Protein AF-A0A2D6XDD4-F1 (afdb_monomer)

Secondary structure (DSSP, 8-state):
-PPPPPPPPPP---PPPPSSSHHHHHHHTT-S-B-TTSPBPPEEEEESS--SB-----TTSTTSSS--EES-HHHIIIIISSTTSHHHHHHHHTTS--S-PPPEEEEEEE--SSEEEE-TT-SS---EE-TTTHHHHHHHHHHHHHTTSTTTHHHHHHHHHHHHHHHHTS-EEHHHHHHHHT-TTT----BTTBS--HHHHHHHHHHHTT--EEEEEHHHHHSTT--GGG-TT-PPTT--TT-EEEEESSGGGEEETT--S---TT--BSS--S-S-----------------------

Foldseek 3Di:
DDDDPDPPDPPDPQDFDDCPDPLNCVLLPQALCADPVRHFQKWKAKDLDDDQFDAFDALVDLQGTFDKTKSDPLLCVQAPQDCPHPVNVVCVVVVVDDDDRHMDIFIKTFRFNFAAELEPVCPSHWAWQDPVPNLVLLLVLLVVLLVQWPPQVQLNVVLNVVSVVVVVVNIDTLNNSLCVLLPPPRGWTDHPNDIDSSSNSSNSSCVSSVGFWYKHLCCVDANQCHARSRDHPRHGPRSDGPMIMITGHDLLRIATSSADESSDSVDSGNRYDDDDDDDDPPPDPDDDDDDDDDDDDDD

pLDDT: mean 79.46, std 21.17, range [27.98, 98.69]

Mean predicted aligned error: 11.15 Å

Radius of gyration: 24.9 Å; Cα contacts (8 Å, |Δi|>4): 513; chains: 1; bounding box: 73×60×77 Å

Sequence (299 aa):
APEAPVAAKPPVAAVEAATDTPEFKAWFGGSKVVDADGKPLVVYHATSRDFDAFKPGSPDGGFGSSMYFSNSTDDINLNYANIEGPDIAARMAHGEVVGDPQFSVMPVYIKMENPVYLDPSGKTGRTVFNETGSVVQLLEAIDDVAVDFYKSSASVRKLKDFVRESLEHGELDAMGFYAEAKRPGRYYFNIGGKDRRNAEFIRRVFEKMGFDGIIADAYHFFGPSRGIGGTPGAAMKGVTPGTYHYIPFEPNQIKSKFNRGTWDPTDPRIMYGIGGAAALPTAGALMADDDDDLLKSSM

Solvent-accessible surface area (backbone atoms only — not comparable to full-atom values): 17045 Å² total; per-residue (Å²): 130,86,80,79,80,78,77,76,77,76,80,81,75,83,66,69,43,74,72,86,41,71,44,40,45,66,48,42,58,72,34,67,47,41,45,97,88,68,46,84,32,67,32,36,35,49,39,70,69,92,74,61,50,68,66,64,49,58,53,82,35,90,67,10,55,30,41,74,28,27,66,36,67,51,28,35,47,48,28,56,49,27,76,89,5,70,58,40,43,51,35,39,75,70,64,79,48,82,83,87,75,68,55,45,79,45,53,22,39,53,42,28,66,42,55,40,27,42,34,99,82,42,83,93,36,74,34,73,40,44,89,92,48,52,40,56,46,50,54,49,21,48,54,64,53,41,73,71,23,58,85,17,66,68,30,50,52,59,48,52,50,48,60,52,57,38,48,83,74,53,80,40,33,49,45,59,53,49,55,56,55,62,36,84,90,73,48,53,31,23,51,94,88,42,78,64,31,36,34,30,51,52,38,47,28,44,47,65,62,67,32,44,26,38,39,30,37,36,27,72,51,26,8,90,90,28,13,62,96,72,38,88,87,49,40,47,54,64,41,40,91,90,28,36,34,44,32,44,66,53,40,37,33,38,34,35,43,58,31,79,41,55,47,33,68,86,34,36,36,26,48,40,32,86,90,77,92,77,79,74,84,70,84,74,86,70,78,88,80,85,87,84,90,88,87,82,87,80,137

Structure (mmCIF, N/CA/C/O backbone):
data_AF-A0A2D6XDD4-F1
#
_entry.id   AF-A0A2D6XDD4-F1
#
loop_
_atom_site.group_PDB
_atom_site.id
_atom_site.type_symbol
_atom_site.label_atom_id
_atom_site.label_alt_id
_atom_site.label_comp_id
_atom_site.label_asym_id
_atom_site.label_entity_id
_atom_site.label_seq_id
_atom_site.pdbx_PDB_ins_code
_atom_site.Cartn_x
_atom_site.Cartn_y
_atom_site.Cartn_z
_atom_site.occupancy
_atom_site.B_iso_or_equiv
_atom_site.auth_seq_id
_atom_site.auth_comp_id
_atom_site.auth_asym_id
_atom_site.auth_atom_id
_atom_site.pdbx_PDB_model_num
ATOM 1 N N . ALA A 1 1 ? 35.990 -7.143 -50.690 1.00 40.25 1 ALA A N 1
ATOM 2 C CA . ALA A 1 1 ? 34.589 -6.765 -50.405 1.00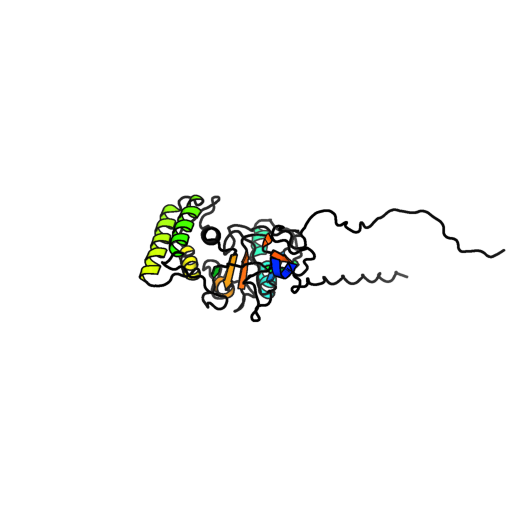 40.25 1 ALA A CA 1
ATOM 3 C C . ALA A 1 1 ? 34.448 -6.614 -48.896 1.00 40.25 1 ALA A C 1
ATOM 5 O O . ALA A 1 1 ? 35.171 -7.328 -48.210 1.00 40.25 1 ALA A O 1
ATOM 6 N N . PRO A 1 2 ? 33.609 -5.705 -48.373 1.00 35.75 2 PRO A N 1
ATOM 7 C CA . PRO A 1 2 ? 33.284 -5.714 -46.950 1.00 35.75 2 PRO A CA 1
ATOM 8 C C . PRO A 1 2 ? 32.487 -6.984 -46.627 1.00 35.75 2 PRO A C 1
ATOM 10 O O . PRO A 1 2 ? 31.646 -7.404 -47.425 1.00 35.75 2 PRO A O 1
ATOM 13 N N . GLU A 1 3 ? 32.779 -7.606 -45.489 1.00 36.75 3 GLU A N 1
ATOM 14 C CA . GLU A 1 3 ? 32.048 -8.782 -45.020 1.00 36.75 3 GLU A CA 1
ATOM 15 C C . GLU A 1 3 ? 30.605 -8.408 -44.659 1.00 36.75 3 GLU A C 1
ATOM 17 O O . GLU A 1 3 ? 30.329 -7.304 -44.180 1.00 36.75 3 GLU A O 1
ATOM 22 N N . ALA A 1 4 ? 29.668 -9.325 -44.908 1.00 38.56 4 ALA A N 1
ATOM 23 C CA . ALA A 1 4 ? 28.285 -9.138 -44.492 1.00 38.56 4 ALA A CA 1
ATOM 24 C C . ALA A 1 4 ? 28.205 -9.128 -42.952 1.00 38.56 4 ALA A C 1
ATOM 26 O O . ALA A 1 4 ? 28.891 -9.928 -42.311 1.00 38.56 4 ALA A O 1
ATOM 27 N N . PRO A 1 5 ? 27.371 -8.268 -42.339 1.00 39.38 5 PRO A N 1
ATOM 28 C CA . PRO A 1 5 ? 27.238 -8.241 -40.890 1.00 39.38 5 PRO A CA 1
ATOM 29 C C . PRO A 1 5 ? 26.725 -9.595 -40.393 1.00 39.38 5 PRO A C 1
ATOM 31 O O . PRO A 1 5 ? 25.685 -10.079 -40.845 1.00 39.38 5 PRO A O 1
ATOM 34 N N . VAL A 1 6 ? 27.455 -10.192 -39.447 1.00 42.12 6 VAL A N 1
ATOM 35 C CA . VAL A 1 6 ? 27.033 -11.412 -38.752 1.00 42.12 6 VAL A CA 1
ATOM 36 C C . VAL A 1 6 ? 25.658 -11.156 -38.143 1.00 42.12 6 VAL A C 1
ATOM 38 O O . VAL A 1 6 ? 25.498 -10.257 -37.316 1.00 42.12 6 VAL A O 1
ATOM 41 N N . ALA A 1 7 ? 24.658 -11.927 -38.575 1.00 41.31 7 ALA A N 1
ATOM 42 C CA . ALA A 1 7 ? 23.295 -11.771 -38.096 1.00 41.31 7 ALA A CA 1
ATOM 43 C C . ALA A 1 7 ? 23.263 -11.952 -36.573 1.00 41.31 7 ALA A C 1
ATOM 45 O O . ALA A 1 7 ? 23.614 -13.017 -36.058 1.00 41.31 7 ALA A O 1
ATOM 46 N N . ALA A 1 8 ? 22.846 -10.907 -35.854 1.00 39.69 8 ALA A N 1
ATOM 47 C CA . ALA A 1 8 ? 22.684 -10.975 -34.413 1.00 39.69 8 ALA A CA 1
ATOM 48 C C . ALA A 1 8 ? 21.703 -12.105 -34.074 1.00 39.69 8 ALA A C 1
ATOM 50 O O . ALA A 1 8 ? 20.560 -12.116 -34.537 1.00 39.69 8 ALA A O 1
ATOM 51 N N . LYS A 1 9 ? 22.167 -13.070 -33.273 1.00 34.22 9 LYS A N 1
ATOM 52 C CA . LYS A 1 9 ? 21.335 -14.158 -32.756 1.00 34.22 9 LYS A CA 1
ATOM 53 C C . LYS A 1 9 ? 20.129 -13.525 -32.043 1.00 34.22 9 LYS A C 1
ATOM 55 O O . LYS A 1 9 ? 20.357 -12.681 -31.174 1.00 34.22 9 LYS A O 1
ATOM 60 N N . PRO A 1 10 ? 18.876 -13.869 -32.399 1.00 36.09 10 PRO A N 1
ATOM 61 C CA . PRO A 1 10 ? 17.714 -13.223 -31.803 1.00 36.09 10 PRO A CA 1
ATOM 62 C C . PRO A 1 10 ? 17.727 -13.425 -30.281 1.00 36.09 10 PRO A C 1
ATOM 64 O O . PRO A 1 10 ? 18.133 -14.502 -29.822 1.00 36.09 10 PRO A O 1
ATOM 67 N N . PRO A 1 11 ? 17.310 -12.419 -29.489 1.00 43.16 11 PRO A N 1
ATOM 68 C CA . PRO A 1 11 ? 17.271 -12.551 -28.041 1.00 43.16 11 PRO A CA 1
ATOM 69 C C . PRO A 1 11 ? 16.356 -13.719 -27.671 1.00 43.16 11 PRO A C 1
ATOM 71 O O . PRO A 1 11 ? 15.227 -13.820 -28.155 1.00 43.16 11 PRO A O 1
ATOM 74 N N . VAL A 1 12 ? 16.853 -14.618 -26.820 1.00 44.25 12 VAL A N 1
ATOM 75 C CA . VAL A 1 12 ? 16.049 -15.726 -26.298 1.00 44.25 12 VAL A CA 1
ATOM 76 C C . VAL A 1 12 ? 14.925 -15.114 -25.469 1.00 44.25 12 VAL A C 1
ATOM 78 O O . VAL A 1 12 ? 15.189 -14.522 -24.424 1.00 44.25 12 VAL A O 1
ATOM 81 N N . ALA A 1 13 ? 13.686 -15.234 -25.948 1.00 51.28 13 ALA A N 1
ATOM 82 C CA . ALA A 1 13 ? 12.522 -14.712 -25.246 1.00 51.28 13 ALA A CA 1
ATOM 83 C C . ALA A 1 13 ? 12.474 -15.273 -23.815 1.00 51.28 13 ALA A C 1
ATOM 85 O O . ALA A 1 13 ? 12.626 -16.481 -23.601 1.00 51.28 13 ALA A O 1
ATOM 86 N N . ALA A 1 14 ? 12.286 -14.393 -22.831 1.00 59.94 14 ALA A N 1
ATOM 87 C CA . ALA A 1 14 ? 12.181 -14.800 -21.439 1.00 59.94 14 ALA A CA 1
ATOM 88 C C . ALA A 1 14 ? 10.899 -15.623 -21.249 1.00 59.94 14 ALA A C 1
ATOM 90 O O . ALA A 1 14 ? 9.793 -15.097 -21.332 1.00 59.94 14 ALA A O 1
ATOM 91 N N . VAL A 1 15 ? 11.059 -16.930 -21.025 1.00 71.06 15 VAL A N 1
ATOM 92 C CA . VAL A 1 15 ? 9.943 -17.839 -20.737 1.00 71.06 15 VAL A CA 1
ATOM 93 C C . VAL A 1 15 ? 9.284 -17.417 -19.425 1.00 71.06 15 VAL A C 1
ATOM 95 O O . VAL A 1 15 ? 9.965 -17.312 -18.402 1.00 71.06 15 VAL A O 1
ATOM 98 N N . GLU A 1 16 ? 7.977 -17.162 -19.476 1.00 80.94 16 GLU A N 1
ATOM 99 C CA . GLU A 1 16 ? 7.162 -16.835 -18.305 1.00 80.94 16 GLU A CA 1
ATOM 100 C C . GLU A 1 16 ? 7.064 -18.035 -17.362 1.00 80.94 16 GLU A C 1
ATOM 102 O O . GLU A 1 16 ? 7.030 -19.190 -17.793 1.00 80.94 16 GLU A O 1
ATOM 107 N N . ALA A 1 17 ? 7.029 -17.764 -16.063 1.00 81.25 17 ALA A N 1
ATOM 108 C CA . ALA A 1 17 ? 6.937 -18.794 -15.052 1.00 81.25 17 ALA A CA 1
ATOM 109 C C . ALA A 1 17 ? 5.506 -19.346 -14.964 1.00 81.25 17 ALA A C 1
ATOM 111 O O . ALA A 1 17 ? 4.529 -18.596 -14.984 1.00 81.25 17 ALA A O 1
ATOM 112 N N . ALA A 1 18 ? 5.387 -20.668 -14.847 1.00 80.88 18 ALA A N 1
ATOM 113 C CA . ALA A 1 18 ? 4.101 -21.335 -14.702 1.00 80.88 18 ALA A CA 1
ATOM 114 C C . ALA A 1 18 ? 3.477 -21.016 -13.330 1.00 80.88 18 ALA A C 1
ATOM 116 O O . ALA A 1 18 ? 4.112 -21.199 -12.292 1.00 80.88 18 ALA A O 1
ATOM 117 N N . THR A 1 19 ? 2.229 -20.541 -13.322 1.00 89.25 19 THR A N 1
ATOM 118 C CA . THR A 1 19 ? 1.481 -20.177 -12.102 1.00 89.25 19 THR A CA 1
ATOM 119 C C . THR A 1 19 ? 0.557 -21.291 -11.602 1.00 89.25 19 THR A C 1
ATOM 121 O O . THR A 1 19 ? -0.105 -21.160 -10.572 1.00 89.25 19 THR A O 1
ATOM 124 N N . ASP A 1 20 ? 0.498 -22.417 -12.309 1.00 88.62 20 ASP A N 1
ATOM 125 C CA . ASP A 1 20 ? -0.288 -23.589 -11.940 1.00 88.62 20 ASP A CA 1
ATOM 126 C C . ASP A 1 20 ? 0.512 -24.641 -11.149 1.00 88.62 20 ASP A C 1
ATOM 128 O O . ASP A 1 20 ? -0.075 -25.635 -10.707 1.00 88.62 20 ASP A O 1
ATOM 132 N N . THR A 1 21 ? 1.806 -24.419 -10.895 1.00 91.31 21 THR A N 1
ATOM 133 C CA . THR A 1 21 ? 2.642 -25.358 -10.130 1.00 91.31 21 THR A CA 1
ATOM 134 C C . THR A 1 21 ? 2.300 -25.364 -8.629 1.00 91.31 21 THR A C 1
ATOM 136 O O . THR A 1 21 ? 1.765 -24.377 -8.105 1.00 91.31 21 THR A O 1
ATOM 139 N N . PRO A 1 22 ? 2.592 -26.460 -7.900 1.00 92.38 22 PRO A N 1
ATOM 140 C CA . PRO A 1 22 ? 2.408 -26.520 -6.449 1.00 92.38 22 PRO A CA 1
ATOM 141 C C . PRO A 1 22 ? 3.193 -25.442 -5.692 1.00 92.38 22 PRO A C 1
ATOM 143 O O . PRO A 1 22 ? 2.678 -24.881 -4.728 1.00 92.38 22 PRO A O 1
ATOM 146 N N . GLU A 1 23 ? 4.408 -25.125 -6.140 1.00 92.94 23 GLU A N 1
ATOM 147 C CA . GLU A 1 23 ? 5.314 -24.160 -5.507 1.00 92.94 23 GLU A CA 1
ATOM 148 C C . GLU A 1 23 ? 4.766 -22.737 -5.631 1.00 92.94 23 GLU A C 1
ATOM 150 O O . GLU A 1 23 ? 4.664 -22.030 -4.628 1.00 92.94 23 GLU A O 1
ATOM 155 N N . PHE A 1 24 ? 4.329 -22.340 -6.836 1.00 94.38 24 PHE A N 1
ATOM 156 C CA . PHE A 1 24 ? 3.684 -21.043 -7.032 1.00 94.38 24 PHE A CA 1
ATOM 157 C C . PHE A 1 24 ? 2.428 -20.922 -6.167 1.00 94.38 24 PHE A C 1
ATOM 159 O O . PHE A 1 24 ? 2.248 -19.922 -5.477 1.00 94.38 24 PHE A O 1
ATOM 166 N N . LYS A 1 25 ? 1.567 -21.948 -6.166 1.00 94.69 25 LYS A N 1
ATOM 167 C CA . LYS A 1 25 ? 0.321 -21.955 -5.383 1.00 94.69 25 LYS A CA 1
ATOM 168 C C . LYS A 1 25 ? 0.579 -21.876 -3.877 1.00 94.69 25 LYS A C 1
ATOM 170 O O . LYS A 1 25 ? -0.152 -21.172 -3.186 1.00 94.69 25 LYS A O 1
ATOM 175 N N . ALA A 1 26 ? 1.614 -22.549 -3.378 1.00 94.12 26 ALA A N 1
ATOM 176 C CA . ALA A 1 26 ? 2.010 -22.494 -1.972 1.00 94.12 26 ALA A CA 1
ATOM 177 C C . ALA A 1 26 ? 2.569 -21.119 -1.569 1.00 94.12 26 ALA A C 1
ATOM 179 O O . ALA A 1 26 ? 2.282 -20.645 -0.471 1.00 94.12 26 ALA A O 1
ATOM 180 N N . TRP A 1 27 ? 3.336 -20.465 -2.448 1.00 95.81 27 TRP A N 1
ATOM 181 C CA . TRP A 1 27 ? 3.859 -19.119 -2.204 1.00 95.81 27 TRP A CA 1
ATOM 182 C C . TRP A 1 27 ? 2.787 -18.037 -2.333 1.00 95.81 27 TRP A C 1
ATOM 184 O O . TRP A 1 27 ? 2.618 -17.239 -1.418 1.00 95.81 27 TRP A O 1
ATOM 194 N N . PHE A 1 28 ? 2.059 -18.007 -3.451 1.00 96.94 28 PHE A N 1
ATOM 195 C CA . PHE A 1 28 ? 1.056 -16.983 -3.743 1.00 96.94 28 PHE A CA 1
ATOM 196 C C . PHE A 1 28 ? -0.148 -17.084 -2.795 1.00 96.94 28 PHE A C 1
ATOM 198 O O . PHE A 1 28 ? -0.704 -16.061 -2.392 1.00 96.94 28 PHE A O 1
ATOM 205 N N . GLY A 1 29 ? -0.498 -18.306 -2.378 1.00 96.00 29 GLY A N 1
ATOM 206 C CA . GLY A 1 29 ? -1.382 -18.571 -1.247 1.00 96.00 29 GLY A CA 1
ATOM 207 C C . GLY A 1 29 ? -2.739 -17.878 -1.357 1.00 96.00 29 GLY A C 1
ATOM 208 O O . GLY A 1 29 ? -3.422 -17.960 -2.377 1.00 96.00 29 GLY A O 1
ATOM 209 N N . GLY A 1 30 ? -3.133 -17.193 -0.287 1.00 96.81 30 GLY A N 1
ATOM 210 C CA . GLY A 1 30 ? -4.370 -16.423 -0.200 1.00 96.81 30 GLY A CA 1
ATOM 211 C C . GLY A 1 30 ? -4.266 -14.982 -0.707 1.00 96.81 30 GLY A C 1
ATOM 212 O O . GLY A 1 30 ? -5.079 -14.162 -0.268 1.00 96.81 30 GLY A O 1
ATOM 213 N N . SER A 1 31 ? -3.282 -14.639 -1.551 1.00 98.19 31 SER A N 1
ATOM 214 C CA . SER A 1 31 ? -3.023 -13.254 -1.977 1.00 98.19 31 SER A CA 1
ATOM 215 C C . SER A 1 31 ? -4.243 -12.581 -2.617 1.00 98.19 31 SER A C 1
ATOM 217 O O . SER A 1 31 ? -5.027 -13.199 -3.337 1.00 98.19 31 SER A O 1
ATOM 219 N N . LYS A 1 32 ? -4.393 -11.281 -2.354 1.00 98.31 32 LYS A N 1
ATOM 220 C CA . LYS A 1 32 ? -5.444 -10.408 -2.895 1.00 98.31 32 LYS A CA 1
ATOM 221 C C . LYS A 1 32 ? -5.009 -9.646 -4.149 1.00 98.31 32 LYS A C 1
ATOM 223 O O . LYS A 1 32 ? -5.803 -8.893 -4.706 1.00 98.31 32 LYS A O 1
ATOM 228 N N . VAL A 1 33 ? -3.767 -9.824 -4.604 1.00 98.19 33 VAL A N 1
ATOM 229 C CA . VAL A 1 33 ? -3.245 -9.204 -5.836 1.00 98.19 33 VAL A CA 1
ATOM 230 C C . VAL A 1 33 ? -3.661 -10.051 -7.040 1.00 98.19 33 VAL A C 1
ATOM 232 O O . VAL A 1 33 ? -2.853 -10.740 -7.661 1.00 98.19 33 VAL A O 1
ATOM 235 N N . VAL A 1 34 ? -4.963 -10.045 -7.320 1.00 97.00 34 VAL A N 1
ATOM 236 C CA . VAL A 1 34 ? -5.610 -10.859 -8.357 1.00 97.00 34 VAL A CA 1
ATOM 237 C C . VAL A 1 34 ? -6.379 -10.005 -9.364 1.00 97.00 34 VAL A C 1
ATOM 239 O O . VAL A 1 34 ? -6.712 -8.850 -9.093 1.00 97.00 34 VAL A O 1
ATOM 242 N N . ASP A 1 35 ? -6.621 -10.564 -10.548 1.00 93.94 35 ASP A N 1
ATOM 243 C CA . ASP A 1 35 ? -7.489 -9.971 -11.564 1.00 93.94 35 ASP A CA 1
ATOM 244 C C . ASP A 1 35 ? -8.984 -10.204 -11.255 1.00 93.94 35 ASP A C 1
ATOM 246 O O . ASP A 1 35 ? -9.353 -10.780 -10.229 1.00 93.94 35 ASP A O 1
ATOM 250 N N . ALA A 1 36 ? -9.864 -9.748 -12.151 1.00 91.19 36 ALA A N 1
ATOM 251 C CA . ALA A 1 36 ? -11.313 -9.893 -11.994 1.00 91.19 36 ALA A CA 1
ATOM 252 C C . ALA A 1 36 ? -11.812 -11.355 -12.039 1.00 91.19 36 ALA A C 1
ATOM 254 O O . ALA A 1 36 ? -12.908 -11.626 -11.550 1.00 91.19 36 ALA A O 1
ATOM 255 N N . ASP A 1 37 ? -11.019 -12.288 -12.579 1.00 93.25 37 ASP A N 1
ATOM 256 C CA . ASP A 1 37 ? -11.303 -13.729 -12.572 1.00 93.25 37 ASP A CA 1
ATOM 257 C C . ASP A 1 37 ? -10.727 -14.426 -11.319 1.00 93.25 37 ASP A C 1
ATOM 259 O O . ASP A 1 37 ? -10.885 -15.638 -11.154 1.00 93.25 37 ASP A O 1
ATOM 263 N N . GLY A 1 38 ? -10.028 -13.692 -10.444 1.00 93.31 38 GLY A N 1
ATOM 264 C CA . GLY A 1 38 ? -9.323 -14.234 -9.281 1.00 93.31 38 GLY A CA 1
ATOM 265 C C . GLY A 1 38 ? -7.975 -14.890 -9.608 1.00 93.31 38 GLY A C 1
ATOM 266 O O . GLY A 1 38 ? -7.428 -15.604 -8.766 1.00 93.31 38 GLY A O 1
ATOM 267 N N . LYS A 1 39 ? -7.422 -14.680 -10.808 1.00 95.56 39 LYS A N 1
ATOM 268 C CA . LYS A 1 39 ? -6.102 -15.201 -11.204 1.00 95.56 39 LYS A CA 1
ATOM 269 C C . LYS A 1 39 ? -4.990 -14.272 -10.701 1.00 95.56 39 LYS A C 1
ATOM 271 O O . LYS A 1 39 ? -5.237 -13.080 -10.532 1.00 95.56 39 LYS A O 1
ATOM 276 N N . PRO A 1 40 ? -3.752 -14.763 -10.504 1.00 97.31 40 PRO A N 1
ATOM 277 C CA . PRO A 1 40 ? -2.631 -13.926 -10.080 1.00 97.31 40 PRO A CA 1
ATOM 278 C C . PRO A 1 40 ? -2.397 -12.741 -11.024 1.00 97.31 40 PRO A C 1
ATOM 280 O O . PRO A 1 40 ? -2.114 -12.931 -12.210 1.00 97.31 40 PRO A O 1
ATOM 283 N N . LEU A 1 41 ? -2.488 -11.519 -10.496 1.00 97.56 41 LEU A N 1
ATOM 284 C CA . LEU A 1 41 ? -2.291 -10.303 -11.277 1.00 97.56 41 LEU A CA 1
ATOM 285 C C . LEU A 1 41 ? -0.797 -10.015 -11.434 1.00 97.56 41 LEU A C 1
ATOM 287 O O . LEU A 1 41 ? -0.049 -9.971 -10.457 1.00 97.56 41 LEU A O 1
ATOM 291 N N . VAL A 1 42 ? -0.377 -9.775 -12.676 1.00 97.25 42 VAL A N 1
ATOM 292 C CA . VAL A 1 42 ? 0.944 -9.210 -12.964 1.00 97.25 42 VAL A CA 1
ATOM 293 C C . VAL A 1 42 ? 0.884 -7.708 -12.719 1.00 97.25 42 VAL A C 1
ATOM 295 O O . VAL A 1 42 ? 0.042 -7.017 -13.291 1.00 97.25 42 VAL A O 1
ATOM 298 N N . VAL A 1 43 ? 1.803 -7.206 -11.904 1.00 97.69 43 VAL A N 1
ATOM 299 C CA . VAL A 1 43 ? 2.009 -5.772 -11.675 1.00 97.69 43 VAL A CA 1
ATOM 300 C C . VAL A 1 43 ? 3.444 -5.391 -12.026 1.00 97.69 43 VAL A C 1
ATOM 302 O O . VAL A 1 43 ? 4.311 -6.250 -12.198 1.00 97.69 43 VAL A O 1
ATOM 305 N N . TYR A 1 44 ? 3.692 -4.098 -12.187 1.00 95.62 44 TYR A N 1
ATOM 306 C CA . TYR A 1 44 ? 4.872 -3.582 -12.870 1.00 95.62 44 TYR A CA 1
ATOM 307 C C . TYR A 1 44 ? 5.650 -2.593 -12.001 1.00 95.62 44 TYR A C 1
ATOM 309 O O . TYR A 1 44 ? 5.061 -1.801 -11.265 1.00 95.62 44 TYR A O 1
ATOM 317 N N . HIS A 1 45 ? 6.977 -2.614 -12.126 1.00 91.62 45 HIS A N 1
ATOM 318 C CA . HIS A 1 45 ? 7.897 -1.658 -11.504 1.00 91.62 45 HIS A CA 1
ATOM 319 C C . HIS A 1 45 ? 8.966 -1.225 -12.508 1.00 91.62 45 HIS A C 1
ATOM 321 O O . HIS A 1 45 ? 9.555 -2.077 -13.171 1.00 91.62 45 HIS A O 1
ATOM 327 N N . ALA A 1 46 ? 9.250 0.074 -12.613 1.00 84.75 46 ALA A N 1
ATOM 328 C CA . ALA A 1 46 ? 10.376 0.562 -13.408 1.00 84.75 46 ALA A CA 1
ATOM 329 C C . ALA A 1 46 ? 11.657 0.619 -12.573 1.00 84.75 46 ALA A C 1
ATOM 331 O O . ALA A 1 46 ? 11.672 1.180 -11.481 1.00 84.75 46 ALA A O 1
ATOM 332 N N . THR A 1 47 ? 12.752 0.101 -13.122 1.00 79.81 47 THR A N 1
ATOM 333 C CA . THR A 1 47 ? 14.098 0.231 -12.554 1.00 79.81 47 THR A CA 1
ATOM 334 C C . THR A 1 47 ? 15.095 0.660 -13.623 1.00 79.81 47 THR A C 1
ATOM 336 O O . THR A 1 47 ? 14.955 0.302 -14.787 1.00 79.81 47 THR A O 1
ATOM 339 N N . SER A 1 48 ? 16.129 1.396 -13.221 1.00 72.25 48 SER A N 1
ATOM 340 C CA . SER A 1 48 ? 17.321 1.692 -14.030 1.00 72.25 48 SER A CA 1
ATOM 341 C C . SER A 1 48 ? 18.579 1.004 -13.478 1.00 72.25 48 SER A C 1
ATOM 343 O O . SER A 1 48 ? 19.694 1.499 -13.648 1.00 72.25 48 SER A O 1
ATOM 345 N N . ARG A 1 49 ? 18.399 -0.051 -12.676 1.00 74.50 49 ARG A N 1
ATOM 346 C CA . ARG A 1 49 ? 19.451 -0.762 -11.939 1.00 74.50 49 ARG A CA 1
ATOM 347 C C . ARG A 1 49 ? 19.210 -2.265 -11.983 1.00 74.50 49 ARG A C 1
ATOM 349 O O . ARG A 1 49 ? 18.076 -2.701 -11.772 1.00 74.50 49 ARG A O 1
ATOM 356 N N . ASP A 1 50 ? 20.292 -3.018 -12.134 1.00 77.25 50 ASP A N 1
ATOM 357 C CA . ASP A 1 50 ? 20.316 -4.460 -11.904 1.00 77.25 50 ASP A CA 1
ATOM 358 C C . ASP A 1 50 ? 20.288 -4.757 -10.397 1.00 77.25 50 ASP A C 1
ATOM 360 O O . ASP A 1 50 ? 21.020 -4.144 -9.613 1.00 77.25 50 ASP A O 1
ATOM 364 N N . PHE A 1 51 ? 19.433 -5.692 -9.980 1.00 85.25 51 PHE A N 1
ATOM 365 C CA . PHE A 1 51 ? 19.363 -6.192 -8.607 1.00 85.25 51 PHE A CA 1
ATOM 366 C C . PHE A 1 51 ? 18.690 -7.568 -8.553 1.00 85.25 51 PHE A C 1
ATOM 368 O O . PHE A 1 51 ? 17.788 -7.859 -9.335 1.00 85.25 51 PHE A O 1
ATOM 375 N N . ASP A 1 52 ? 19.073 -8.387 -7.569 1.00 88.75 52 ASP A N 1
ATOM 376 C CA . ASP A 1 52 ? 18.443 -9.694 -7.336 1.00 88.75 52 ASP A CA 1
ATOM 377 C C . ASP A 1 52 ? 17.220 -9.626 -6.410 1.00 88.75 52 ASP A C 1
ATOM 379 O O . ASP A 1 52 ? 16.361 -10.503 -6.467 1.00 88.75 52 ASP A O 1
ATOM 383 N N . ALA A 1 53 ? 17.146 -8.618 -5.536 1.00 91.44 53 ALA A N 1
ATOM 384 C CA . ALA A 1 53 ? 16.118 -8.473 -4.506 1.00 91.44 53 ALA A CA 1
ATOM 385 C C . ALA A 1 53 ? 15.699 -7.007 -4.328 1.00 91.44 53 ALA A C 1
ATOM 387 O O . ALA A 1 53 ? 16.545 -6.107 -4.322 1.00 91.44 53 ALA A O 1
ATOM 388 N N . PHE A 1 54 ? 14.399 -6.781 -4.135 1.00 93.38 54 PHE A N 1
ATOM 389 C CA . PHE A 1 54 ? 13.861 -5.465 -3.798 1.00 93.38 54 PHE A CA 1
ATOM 390 C C . PHE A 1 54 ? 14.262 -5.020 -2.383 1.00 93.38 54 PHE A C 1
ATOM 392 O O . PHE A 1 54 ? 14.608 -5.833 -1.526 1.00 93.38 54 PHE A O 1
ATOM 399 N N . LYS A 1 55 ? 14.195 -3.709 -2.132 1.00 93.62 55 LYS A N 1
ATOM 400 C CA . LYS A 1 55 ? 14.386 -3.091 -0.811 1.00 93.62 55 LYS A CA 1
ATOM 401 C C . LYS A 1 55 ? 13.418 -1.910 -0.660 1.00 93.62 55 LYS A C 1
ATOM 403 O O . LYS A 1 55 ? 13.163 -1.250 -1.672 1.00 93.62 55 LYS A O 1
ATOM 408 N N . PRO A 1 56 ? 12.923 -1.605 0.554 1.00 93.25 56 PRO A N 1
ATOM 409 C CA . PRO A 1 56 ? 12.111 -0.416 0.791 1.00 93.25 56 PRO A CA 1
ATOM 410 C C . PRO A 1 56 ? 12.819 0.866 0.339 1.00 93.25 56 PRO A C 1
ATOM 412 O O . PRO A 1 56 ? 14.020 1.040 0.565 1.00 93.25 56 PRO A O 1
ATOM 415 N N . GLY A 1 57 ? 12.070 1.749 -0.324 1.00 86.81 57 GLY A N 1
ATOM 416 C CA . GLY A 1 57 ? 12.545 3.055 -0.774 1.00 86.81 57 GLY A CA 1
ATOM 417 C C . GLY A 1 57 ? 12.580 4.105 0.341 1.00 86.81 57 GLY A C 1
ATOM 418 O O . GLY A 1 57 ? 12.591 3.800 1.529 1.00 86.81 57 GLY A O 1
ATOM 419 N N . SER A 1 58 ? 12.580 5.384 -0.039 1.00 85.50 58 SER A N 1
ATOM 420 C CA . SER A 1 58 ? 12.589 6.479 0.939 1.00 85.50 58 SER A CA 1
ATOM 421 C C . SER A 1 58 ? 11.272 6.565 1.739 1.00 85.50 58 SER A C 1
ATOM 423 O O . SER A 1 58 ? 10.196 6.462 1.145 1.00 85.50 58 SER A O 1
ATOM 425 N N . PRO A 1 59 ? 11.304 6.911 3.045 1.00 85.75 59 PRO A N 1
ATOM 426 C CA . PRO A 1 59 ? 10.115 7.315 3.809 1.00 85.75 59 PRO A CA 1
ATOM 427 C C . PRO A 1 59 ? 9.478 8.641 3.330 1.00 85.75 59 PRO A C 1
ATOM 429 O O . PRO A 1 59 ? 8.520 9.122 3.941 1.00 85.75 59 PRO A O 1
ATOM 432 N N . ASP A 1 60 ? 10.016 9.265 2.273 1.00 82.00 60 ASP A N 1
ATOM 433 C CA . ASP A 1 60 ? 9.373 10.337 1.495 1.00 82.00 60 ASP A CA 1
ATOM 434 C C . ASP A 1 60 ? 8.302 9.815 0.507 1.00 82.00 60 ASP A C 1
ATOM 436 O O . ASP A 1 60 ? 7.545 10.618 -0.038 1.00 82.00 60 ASP A O 1
ATOM 440 N N . GLY A 1 61 ? 8.197 8.495 0.292 1.00 84.44 61 GLY A N 1
ATOM 441 C CA . GLY A 1 61 ? 7.206 7.881 -0.598 1.00 84.44 61 GLY A CA 1
ATOM 442 C C . GLY A 1 61 ? 5.748 8.193 -0.225 1.00 84.44 61 GLY A C 1
ATOM 443 O O . GLY A 1 61 ? 5.414 8.426 0.941 1.00 84.44 61 GLY A O 1
ATOM 444 N N . GLY A 1 62 ? 4.852 8.175 -1.221 1.00 86.38 62 GLY A N 1
ATOM 445 C CA . GLY A 1 62 ? 3.447 8.590 -1.073 1.00 86.38 62 GLY A CA 1
ATOM 446 C C . GLY A 1 62 ? 2.689 7.884 0.062 1.00 86.38 62 GLY A C 1
ATOM 447 O O . GLY A 1 62 ? 1.905 8.536 0.767 1.00 86.38 62 GLY A O 1
ATOM 448 N N . PHE A 1 63 ? 3.008 6.604 0.280 1.00 92.81 63 PHE A N 1
ATOM 449 C CA . PHE A 1 63 ? 2.502 5.717 1.333 1.00 92.81 63 PHE A CA 1
ATOM 450 C C . PHE A 1 63 ? 3.622 5.231 2.285 1.00 92.81 63 PHE A C 1
ATOM 452 O O . PHE A 1 63 ? 3.492 4.186 2.910 1.00 92.81 63 PHE A O 1
ATOM 459 N N . GLY A 1 64 ? 4.725 5.984 2.413 1.00 92.31 64 GLY A N 1
ATOM 460 C CA . GLY A 1 64 ? 5.863 5.663 3.286 1.00 92.31 64 GLY A CA 1
ATOM 461 C C . GLY A 1 64 ? 6.983 4.845 2.622 1.00 92.31 64 GLY A C 1
ATOM 462 O O . GLY A 1 64 ? 7.042 4.709 1.399 1.00 92.31 64 GLY A O 1
ATOM 463 N N . SER A 1 65 ? 7.898 4.334 3.446 1.00 93.19 65 SER A N 1
ATOM 464 C CA . SER A 1 65 ? 9.075 3.544 3.061 1.00 93.19 65 SER A CA 1
ATOM 465 C C . SER A 1 65 ? 8.680 2.122 2.660 1.00 93.19 65 SER A C 1
ATOM 467 O O . SER A 1 65 ? 8.433 1.285 3.522 1.00 93.19 65 SER A O 1
ATOM 469 N N . SER A 1 66 ? 8.615 1.839 1.360 1.00 95.12 66 SER A N 1
ATOM 470 C CA . SER A 1 66 ? 8.216 0.532 0.816 1.00 95.12 66 SER A CA 1
ATOM 471 C C . SER A 1 66 ? 8.613 0.420 -0.671 1.00 95.12 66 SER A C 1
ATOM 473 O O . SER A 1 66 ? 9.283 1.310 -1.205 1.00 95.12 66 SER A O 1
ATOM 475 N N . MET A 1 67 ? 8.242 -0.679 -1.325 1.00 95.75 67 MET A N 1
ATOM 476 C CA . MET A 1 67 ? 8.358 -0.935 -2.758 1.00 95.75 67 MET A CA 1
ATOM 477 C C . MET A 1 67 ? 7.027 -0.594 -3.438 1.00 95.75 67 MET A C 1
ATOM 479 O O . MET A 1 67 ? 5.970 -0.911 -2.907 1.00 95.75 67 MET A O 1
ATOM 483 N N . TYR A 1 68 ? 7.064 0.025 -4.618 1.00 94.88 68 TYR A N 1
ATOM 484 C CA . TYR A 1 68 ? 5.865 0.530 -5.296 1.00 94.88 68 TYR A CA 1
ATOM 485 C C . TYR A 1 68 ? 5.682 -0.148 -6.653 1.00 94.88 68 TYR A C 1
ATOM 487 O O . TYR A 1 68 ? 6.612 -0.165 -7.462 1.00 94.88 68 TYR A O 1
ATOM 495 N N . PHE A 1 69 ? 4.484 -0.672 -6.904 1.00 97.25 69 PHE A N 1
ATOM 496 C CA . PHE A 1 69 ? 4.106 -1.341 -8.149 1.00 97.25 69 PHE A CA 1
ATOM 497 C C . PHE A 1 69 ? 2.773 -0.801 -8.663 1.00 97.25 69 PHE A C 1
ATOM 499 O O . PHE A 1 69 ? 1.922 -0.423 -7.862 1.00 97.25 69 PHE A O 1
ATOM 506 N N . SER A 1 70 ? 2.560 -0.815 -9.977 1.00 96.62 70 SER A N 1
ATOM 507 C CA . SER A 1 70 ? 1.293 -0.417 -10.607 1.00 96.62 70 SER A CA 1
ATOM 508 C C . SER A 1 70 ? 0.752 -1.534 -11.497 1.00 96.62 70 SER A C 1
ATOM 510 O O . SER A 1 70 ? 1.528 -2.275 -12.103 1.00 96.62 70 SER A O 1
ATOM 512 N N . ASN A 1 71 ? -0.571 -1.664 -11.607 1.00 96.19 71 ASN A N 1
ATOM 513 C CA . ASN A 1 71 ? -1.199 -2.535 -12.613 1.00 96.19 71 ASN A CA 1
ATOM 514 C C . ASN A 1 71 ? -1.210 -1.916 -14.027 1.00 96.19 71 ASN A C 1
ATOM 516 O O . ASN A 1 71 ? -1.552 -2.609 -14.983 1.00 96.19 71 ASN A O 1
ATOM 520 N N . SER A 1 72 ? -0.845 -0.638 -14.175 1.00 94.75 72 SER A N 1
ATOM 521 C CA . SER A 1 72 ? -0.834 0.071 -15.458 1.00 94.75 72 SER A CA 1
ATOM 522 C C . SER A 1 72 ? 0.588 0.243 -15.988 1.00 94.75 72 SER A C 1
ATOM 524 O O . SER A 1 72 ? 1.422 0.914 -15.377 1.00 94.75 72 SER A O 1
ATOM 526 N N . THR A 1 73 ? 0.863 -0.309 -17.172 1.00 89.06 73 THR A N 1
ATOM 527 C CA . THR A 1 73 ? 2.119 -0.047 -17.888 1.00 89.06 73 THR A CA 1
ATOM 528 C C . THR A 1 73 ? 2.242 1.409 -18.324 1.00 89.06 73 THR A C 1
ATOM 530 O O . THR A 1 73 ? 3.358 1.907 -18.409 1.00 89.06 73 THR A O 1
ATOM 533 N N . ASP A 1 74 ? 1.132 2.111 -18.566 1.00 87.62 74 ASP A N 1
ATOM 534 C CA . ASP A 1 74 ? 1.150 3.515 -18.993 1.00 87.62 74 ASP A CA 1
ATOM 535 C C . ASP A 1 74 ? 1.584 4.439 -17.852 1.00 87.62 74 ASP A C 1
ATOM 537 O O . ASP A 1 74 ? 2.399 5.335 -18.056 1.00 87.62 74 ASP A O 1
ATOM 541 N N . ASP A 1 75 ? 1.102 4.179 -16.635 1.00 87.25 75 ASP A N 1
ATOM 542 C CA . ASP A 1 75 ? 1.550 4.850 -15.411 1.00 87.25 75 ASP A CA 1
ATOM 543 C C . ASP A 1 75 ? 3.051 4.614 -15.161 1.00 87.25 75 ASP A C 1
ATOM 545 O O . ASP A 1 75 ? 3.822 5.565 -14.997 1.00 87.25 75 ASP A O 1
ATOM 549 N N . ILE A 1 76 ? 3.498 3.353 -15.236 1.00 85.25 76 ILE A N 1
ATOM 550 C CA . ILE A 1 76 ? 4.921 3.010 -15.113 1.00 85.25 76 ILE A CA 1
ATOM 551 C C . ILE A 1 76 ? 5.768 3.716 -16.175 1.00 85.25 76 ILE A C 1
ATOM 553 O O . ILE A 1 76 ? 6.755 4.371 -15.832 1.00 85.25 76 ILE A O 1
ATOM 557 N N . ASN A 1 77 ? 5.376 3.635 -17.445 1.00 81.75 77 ASN A N 1
ATOM 558 C CA . ASN A 1 77 ? 6.140 4.205 -18.551 1.00 81.75 77 ASN A CA 1
ATOM 559 C C . ASN A 1 77 ? 6.202 5.735 -18.495 1.00 81.75 77 ASN A C 1
ATOM 561 O O . ASN A 1 77 ? 7.243 6.309 -18.804 1.00 81.75 77 ASN A O 1
ATOM 565 N N . LEU A 1 78 ? 5.121 6.410 -18.095 1.00 80.81 78 LEU A N 1
ATOM 566 C CA . LEU A 1 78 ? 5.044 7.871 -18.143 1.00 80.81 78 LEU A CA 1
ATOM 567 C C . LEU A 1 78 ? 5.607 8.570 -16.898 1.00 80.81 78 LEU A C 1
ATOM 569 O O . LEU A 1 78 ? 6.063 9.708 -17.033 1.00 80.81 78 LEU A O 1
ATOM 573 N N . ASN A 1 79 ? 5.605 7.928 -15.722 1.00 75.19 79 ASN A N 1
ATOM 574 C CA . ASN A 1 79 ? 6.064 8.552 -14.470 1.00 75.19 79 ASN A CA 1
ATOM 575 C C . ASN A 1 79 ? 7.380 7.986 -13.919 1.00 75.19 79 ASN A C 1
ATOM 577 O O . ASN A 1 79 ? 8.099 8.722 -13.240 1.00 75.19 79 ASN A O 1
ATOM 581 N N . TYR A 1 80 ? 7.694 6.713 -14.194 1.00 74.25 80 TYR A N 1
ATOM 582 C CA . TYR A 1 80 ? 8.764 5.976 -13.506 1.00 74.25 80 TYR A CA 1
ATOM 583 C C . TYR A 1 80 ? 9.838 5.391 -14.444 1.00 74.25 80 TYR A C 1
ATOM 585 O O . TYR A 1 80 ? 10.975 5.214 -14.015 1.00 74.25 80 TYR A O 1
ATOM 593 N N . ALA A 1 81 ? 9.515 5.130 -15.717 1.00 66.56 81 ALA A N 1
ATOM 594 C CA . ALA A 1 81 ? 10.464 4.706 -16.759 1.00 66.56 81 ALA A CA 1
ATOM 595 C C . ALA A 1 81 ? 10.799 5.825 -17.771 1.00 66.56 81 ALA A C 1
ATOM 597 O O . ALA A 1 81 ? 11.194 5.548 -18.902 1.00 66.56 81 ALA A O 1
ATOM 598 N N . ASN A 1 82 ? 10.616 7.090 -17.382 1.00 61.12 82 ASN A N 1
ATOM 599 C CA . ASN A 1 82 ? 10.862 8.258 -18.225 1.00 61.12 82 ASN A CA 1
ATOM 600 C C . ASN A 1 82 ? 11.714 9.287 -17.472 1.00 61.12 82 ASN A C 1
ATOM 602 O O . ASN A 1 82 ? 11.409 9.638 -16.333 1.00 61.12 82 ASN A O 1
ATOM 606 N N . ILE A 1 83 ? 12.742 9.812 -18.140 1.00 56.19 83 ILE A N 1
ATOM 607 C CA . ILE A 1 83 ? 13.620 10.878 -17.646 1.00 56.19 83 ILE A CA 1
ATOM 608 C C . ILE A 1 83 ? 12.866 12.189 -17.338 1.00 56.19 83 ILE A C 1
ATOM 610 O O . ILE A 1 83 ? 13.256 12.927 -16.436 1.00 56.19 83 ILE A O 1
ATOM 614 N N . GLU A 1 84 ? 11.742 12.443 -18.020 1.00 58.84 84 GLU A N 1
ATOM 615 C CA . GLU A 1 84 ? 10.820 13.560 -17.746 1.00 58.84 84 GLU A CA 1
ATOM 616 C C . GLU A 1 84 ? 9.768 13.251 -16.658 1.00 58.84 84 GLU A C 1
ATOM 618 O O . GLU A 1 84 ? 8.936 14.104 -16.333 1.00 58.84 84 GLU A O 1
ATOM 623 N N . GLY A 1 85 ? 9.755 12.030 -16.115 1.00 59.66 85 GLY A N 1
ATOM 624 C CA . GLY A 1 85 ? 8.865 11.632 -15.025 1.00 59.66 85 GLY A CA 1
ATOM 625 C C . GLY A 1 85 ? 9.247 12.320 -13.706 1.00 59.66 85 GLY A C 1
ATOM 626 O O . GLY A 1 85 ? 10.433 12.557 -13.461 1.00 59.66 85 GLY A O 1
ATOM 627 N N . PRO A 1 86 ? 8.282 12.641 -12.820 1.00 60.41 86 PRO A N 1
ATOM 628 C CA . PRO A 1 86 ? 8.559 13.410 -11.605 1.00 60.41 86 PRO A CA 1
ATOM 629 C C . PRO A 1 86 ? 9.525 12.706 -10.634 1.00 60.41 86 PRO A C 1
ATOM 631 O O . PRO A 1 86 ? 10.280 13.395 -9.950 1.00 60.41 86 PRO A O 1
ATOM 634 N N . ASP A 1 87 ? 9.552 11.365 -10.596 1.00 62.56 87 ASP A N 1
ATOM 635 C CA . ASP A 1 87 ? 10.512 10.599 -9.779 1.00 62.56 87 ASP A CA 1
ATOM 636 C C . ASP A 1 87 ? 11.950 10.754 -10.295 1.00 62.56 87 ASP A C 1
ATOM 638 O O . ASP A 1 87 ? 12.861 11.111 -9.546 1.00 62.56 87 ASP A O 1
ATOM 642 N N . ILE A 1 88 ? 12.156 10.545 -11.598 1.00 62.91 88 ILE A N 1
ATOM 643 C CA . ILE A 1 88 ? 13.489 10.603 -12.205 1.00 62.91 88 ILE A CA 1
ATOM 644 C C . ILE A 1 88 ? 14.008 12.040 -12.225 1.00 62.91 88 ILE A C 1
ATOM 646 O O . ILE A 1 88 ? 15.170 12.265 -11.890 1.00 62.91 88 ILE A O 1
ATOM 650 N N . ALA A 1 89 ? 13.147 13.021 -12.504 1.00 63.34 89 ALA A N 1
ATOM 651 C CA . ALA A 1 89 ? 13.486 14.435 -12.391 1.00 63.34 89 ALA A CA 1
ATOM 652 C C . ALA A 1 89 ? 13.960 14.801 -10.970 1.00 63.34 89 ALA A C 1
ATOM 654 O O . ALA A 1 89 ? 14.982 15.474 -10.823 1.00 63.34 89 ALA A O 1
ATOM 655 N N . ALA A 1 90 ? 13.282 14.315 -9.922 1.00 63.44 90 ALA A N 1
ATOM 656 C CA . ALA A 1 90 ? 13.707 14.529 -8.537 1.00 63.44 90 ALA A CA 1
ATOM 657 C C . ALA A 1 90 ? 15.048 13.839 -8.225 1.00 63.44 90 ALA A C 1
ATOM 659 O O . ALA A 1 90 ? 15.947 14.455 -7.653 1.00 63.44 90 ALA A O 1
ATOM 660 N N . ARG A 1 91 ? 15.228 12.582 -8.645 1.00 64.12 91 ARG A N 1
ATOM 661 C CA . ARG A 1 91 ? 16.457 11.807 -8.398 1.00 64.12 91 ARG A CA 1
ATOM 662 C C . ARG A 1 91 ? 17.670 12.357 -9.153 1.00 64.12 91 ARG A C 1
ATOM 664 O O . ARG A 1 91 ? 18.759 12.403 -8.587 1.00 64.12 91 ARG A O 1
ATOM 671 N N . MET A 1 92 ? 17.490 12.849 -10.379 1.00 62.97 92 MET A N 1
ATOM 672 C CA . MET A 1 92 ? 18.523 13.593 -11.113 1.00 62.97 92 MET A CA 1
ATOM 673 C C . MET A 1 92 ? 18.839 14.936 -10.446 1.00 62.97 92 MET A C 1
ATOM 675 O O . MET A 1 92 ? 20.011 15.275 -10.301 1.00 62.97 92 MET A O 1
ATOM 679 N N . ALA A 1 93 ? 17.832 15.680 -9.972 1.00 63.56 93 ALA A N 1
ATOM 680 C CA . ALA A 1 93 ? 18.049 16.923 -9.224 1.00 63.56 93 ALA A CA 1
ATOM 681 C C . ALA A 1 93 ? 18.802 16.699 -7.895 1.00 63.56 93 ALA A C 1
ATOM 683 O O . ALA A 1 93 ? 19.516 17.589 -7.433 1.00 63.56 93 ALA A O 1
ATOM 684 N N . HIS A 1 94 ? 18.690 15.506 -7.306 1.00 65.44 94 HIS A N 1
ATOM 685 C CA . HIS A 1 94 ? 19.480 15.063 -6.153 1.00 65.44 94 HIS A CA 1
ATOM 686 C C . HIS A 1 94 ? 20.830 14.409 -6.518 1.00 65.44 94 HIS A C 1
ATOM 688 O O . HIS A 1 94 ? 21.584 14.042 -5.619 1.00 65.44 94 HIS A O 1
ATOM 694 N N . GLY A 1 95 ? 21.169 14.283 -7.806 1.00 58.56 95 GLY A N 1
ATOM 695 C CA . GLY A 1 95 ? 22.419 13.671 -8.276 1.00 58.56 95 GLY A CA 1
ATOM 696 C C . GLY A 1 95 ? 22.491 12.145 -8.119 1.00 58.56 95 GLY A C 1
ATOM 697 O O . GLY A 1 95 ? 23.559 11.563 -8.286 1.00 58.56 95 GLY A O 1
ATOM 698 N N . GLU A 1 96 ? 21.374 11.478 -7.812 1.00 57.09 96 GLU A N 1
ATOM 699 C CA . GLU A 1 96 ? 21.294 10.020 -7.616 1.00 57.09 96 GLU A CA 1
ATOM 700 C C . GLU A 1 96 ? 21.269 9.222 -8.934 1.00 57.09 96 GLU A C 1
ATOM 702 O O . GLU A 1 96 ? 21.362 7.987 -8.932 1.00 57.09 96 GLU A O 1
ATOM 707 N N . VAL A 1 97 ? 21.089 9.929 -10.052 1.00 55.72 97 VAL A N 1
ATOM 708 C CA . VAL A 1 97 ? 21.052 9.426 -11.427 1.00 55.72 97 VAL A CA 1
ATOM 709 C C . VAL A 1 97 ? 21.830 10.409 -12.303 1.00 55.72 97 VAL A C 1
ATOM 711 O O . VAL A 1 97 ? 21.616 11.617 -12.215 1.00 55.72 97 VAL A O 1
ATOM 714 N N . VAL A 1 98 ? 22.740 9.893 -13.133 1.00 52.88 98 VAL A N 1
ATOM 715 C CA . VAL A 1 98 ? 23.615 10.676 -14.022 1.00 52.88 98 VAL A CA 1
ATOM 716 C C . VAL A 1 98 ? 23.597 10.042 -15.413 1.00 52.88 98 VAL A C 1
ATOM 718 O O . VAL A 1 98 ? 23.783 8.833 -15.532 1.00 52.88 98 VAL A O 1
ATOM 721 N N . GLY A 1 99 ? 23.414 10.856 -16.456 1.00 54.72 99 GLY A N 1
ATOM 722 C CA . GLY A 1 99 ? 23.303 10.397 -17.847 1.00 54.72 99 GLY A CA 1
ATOM 723 C C . GLY A 1 99 ? 21.862 10.091 -18.266 1.00 54.72 99 GLY A C 1
ATOM 724 O O . GLY A 1 99 ? 20.923 10.562 -17.631 1.00 54.72 99 GLY A O 1
ATOM 725 N N . ASP A 1 100 ? 21.709 9.318 -19.343 1.00 55.72 100 ASP A N 1
ATOM 726 C CA . ASP A 1 100 ? 20.419 8.819 -19.836 1.00 55.72 100 ASP A CA 1
ATOM 727 C C . ASP A 1 100 ? 20.193 7.381 -19.314 1.00 55.72 100 ASP A C 1
ATOM 729 O O . ASP A 1 100 ? 20.802 6.437 -19.831 1.00 55.72 100 ASP A O 1
ATOM 733 N N . PRO A 1 101 ? 19.432 7.190 -18.219 1.00 60.53 101 PRO A N 1
ATOM 734 C CA . PRO A 1 101 ? 19.209 5.874 -17.629 1.00 60.53 101 PRO A CA 1
ATOM 735 C C . PRO A 1 101 ? 18.360 4.977 -18.540 1.00 60.53 101 PRO A C 1
ATOM 737 O O . PRO A 1 101 ? 17.190 5.252 -18.793 1.00 60.53 101 PRO A O 1
ATOM 740 N N . GLN A 1 102 ? 18.907 3.828 -18.942 1.00 62.56 102 GLN A N 1
ATOM 741 C CA . GLN A 1 102 ? 18.095 2.771 -19.545 1.00 62.56 102 GLN A CA 1
ATOM 742 C C . GLN A 1 102 ? 17.155 2.182 -18.487 1.00 62.56 102 GLN A C 1
ATOM 744 O O . GLN A 1 102 ? 17.606 1.618 -17.487 1.00 62.56 102 GLN A O 1
ATOM 749 N N . PHE A 1 103 ? 15.848 2.312 -18.708 1.00 69.81 103 PHE A N 1
ATOM 750 C CA . PHE A 1 103 ? 14.828 1.746 -17.832 1.00 69.81 103 PHE A CA 1
ATOM 751 C C . PHE A 1 103 ? 14.371 0.369 -18.307 1.00 69.81 103 PHE A C 1
ATOM 753 O O . PHE A 1 103 ? 14.095 0.153 -19.484 1.00 69.81 103 PHE A O 1
ATOM 760 N N . SER A 1 104 ? 14.219 -0.545 -17.354 1.00 75.94 104 SER A N 1
ATOM 761 C CA . SER A 1 104 ? 13.527 -1.818 -17.515 1.00 75.94 104 SER A CA 1
ATOM 762 C C . SER A 1 104 ? 12.222 -1.796 -16.729 1.00 75.94 104 SER A C 1
ATOM 764 O O . SER A 1 104 ? 12.212 -1.479 -15.538 1.00 75.94 104 SER A O 1
ATOM 766 N N . VAL A 1 105 ? 11.123 -2.181 -17.380 1.00 84.50 105 VAL A N 1
ATOM 767 C CA . VAL A 1 105 ? 9.852 -2.461 -16.705 1.00 84.50 105 VAL A CA 1
ATOM 768 C C . VAL A 1 105 ? 9.836 -3.928 -16.299 1.00 84.50 105 VAL A C 1
ATOM 770 O O . VAL A 1 105 ? 9.837 -4.822 -17.142 1.00 84.50 105 VAL A O 1
ATOM 773 N N . MET A 1 106 ? 9.831 -4.175 -14.995 1.00 88.19 106 MET A N 1
ATOM 774 C CA . MET A 1 106 ? 9.851 -5.502 -14.401 1.00 88.19 106 MET A CA 1
ATOM 775 C C . MET A 1 106 ? 8.420 -5.968 -14.087 1.00 88.19 106 MET A C 1
ATOM 777 O O . MET A 1 106 ? 7.790 -5.390 -13.198 1.00 88.19 106 MET A O 1
ATOM 781 N N . PRO A 1 107 ? 7.897 -7.006 -14.769 1.00 93.19 107 PRO A N 1
ATOM 782 C CA . PRO A 1 107 ? 6.657 -7.663 -14.377 1.00 93.19 107 PRO A CA 1
ATOM 783 C C . PRO A 1 107 ? 6.904 -8.600 -13.187 1.00 93.19 107 PRO A C 1
ATOM 785 O O . PRO A 1 107 ? 7.824 -9.429 -13.203 1.00 93.19 107 PRO A O 1
ATOM 788 N N . VAL A 1 108 ? 6.064 -8.496 -12.163 1.00 96.19 108 VAL A N 1
ATOM 789 C CA . VAL A 1 108 ? 6.125 -9.297 -10.934 1.00 96.19 108 VAL A CA 1
ATOM 790 C C . VAL A 1 108 ? 4.740 -9.803 -10.532 1.00 96.19 108 VAL A C 1
ATOM 792 O O . VAL A 1 108 ? 3.719 -9.223 -10.899 1.00 96.19 108 VAL A O 1
ATOM 795 N N . TYR A 1 109 ? 4.724 -10.857 -9.725 1.00 97.81 109 TYR A N 1
ATOM 796 C CA . TYR A 1 109 ? 3.602 -11.212 -8.863 1.00 97.81 109 TYR A CA 1
ATOM 797 C C . TYR A 1 109 ? 3.886 -10.715 -7.441 1.00 97.81 109 TYR A C 1
ATOM 799 O O . TYR A 1 109 ? 5.048 -10.658 -7.024 1.00 97.81 109 TYR A O 1
ATOM 807 N N . ILE A 1 110 ? 2.829 -10.393 -6.688 1.00 98.25 110 ILE A N 1
ATOM 808 C CA . ILE A 1 110 ? 2.931 -9.980 -5.282 1.00 98.25 110 ILE A CA 1
ATOM 809 C C . ILE A 1 110 ? 2.063 -10.876 -4.394 1.00 98.25 110 ILE A C 1
ATOM 811 O O . ILE A 1 110 ? 0.868 -11.055 -4.638 1.00 98.25 110 ILE A O 1
ATOM 815 N N . LYS A 1 111 ? 2.661 -11.401 -3.324 1.00 97.69 111 LYS A N 1
ATOM 816 C CA . LYS A 1 111 ? 1.978 -12.102 -2.239 1.00 97.69 111 LYS A CA 1
ATOM 817 C C . LYS A 1 111 ? 1.559 -11.105 -1.151 1.00 97.69 111 LYS A C 1
ATOM 819 O O . LYS A 1 111 ? 2.373 -10.728 -0.314 1.00 97.69 111 LYS A O 1
ATOM 824 N N . MET A 1 112 ? 0.293 -10.698 -1.151 1.00 97.69 112 MET A N 1
ATOM 825 C CA . MET A 1 112 ? -0.300 -9.812 -0.141 1.00 97.69 112 MET A CA 1
ATOM 826 C C . MET A 1 112 ? -1.624 -10.433 0.316 1.00 97.69 112 MET A C 1
ATOM 828 O O . MET A 1 112 ? -2.633 -10.339 -0.383 1.00 97.69 112 MET A O 1
ATOM 832 N N . GLU A 1 113 ? -1.603 -11.173 1.420 1.00 98.12 113 GLU A N 1
ATOM 833 C CA . GLU A 1 113 ? -2.734 -11.956 1.935 1.00 98.12 113 GLU A CA 1
ATOM 834 C C . GLU A 1 113 ? -3.658 -11.124 2.835 1.00 98.12 113 GLU A C 1
ATOM 836 O O . GLU A 1 113 ? -4.863 -11.398 2.875 1.00 98.12 113 GLU A O 1
ATOM 841 N N . ASN A 1 114 ? -3.119 -10.096 3.502 1.00 97.88 114 ASN A N 1
ATOM 842 C CA . ASN A 1 114 ? -3.835 -9.184 4.397 1.00 97.88 114 ASN A CA 1
ATOM 843 C C . ASN A 1 114 ? -3.522 -7.700 4.076 1.00 97.88 114 ASN A C 1
ATOM 845 O O . ASN A 1 114 ? -2.893 -7.009 4.885 1.00 97.88 114 ASN A O 1
ATOM 849 N N . PRO A 1 115 ? -3.944 -7.189 2.903 1.00 98.50 115 PRO A N 1
ATOM 850 C CA . PRO A 1 115 ? -3.758 -5.790 2.526 1.00 98.50 115 PRO A CA 1
ATOM 851 C C . PRO A 1 115 ? -4.626 -4.823 3.339 1.00 98.50 115 PRO A C 1
ATOM 853 O O . PRO A 1 115 ? -5.775 -5.114 3.683 1.00 98.50 115 PRO A O 1
ATOM 856 N N . VAL A 1 116 ? -4.138 -3.592 3.497 1.00 98.44 116 VAL A N 1
ATOM 857 C CA . VAL A 1 116 ? -5.007 -2.425 3.690 1.00 98.44 116 VAL A CA 1
ATOM 858 C C . VAL A 1 116 ? -5.510 -1.923 2.342 1.00 98.44 116 VAL A C 1
ATOM 860 O O . VAL A 1 116 ? -4.716 -1.613 1.454 1.00 98.44 116 VAL A O 1
ATOM 863 N N . TYR A 1 117 ? -6.823 -1.750 2.213 1.00 98.19 117 TYR A N 1
ATOM 864 C CA . TYR A 1 117 ? -7.439 -1.106 1.056 1.00 98.19 117 TYR A CA 1
ATOM 865 C C . TYR A 1 117 ? -7.598 0.399 1.283 1.00 98.19 117 TYR A C 1
ATOM 867 O O . TYR A 1 117 ? -8.351 0.836 2.156 1.00 98.19 117 TYR A O 1
ATOM 875 N N . LEU A 1 118 ? -6.926 1.192 0.449 1.00 96.62 118 LEU A N 1
ATOM 876 C CA . LEU A 1 118 ? -7.119 2.635 0.305 1.00 96.62 118 LEU A CA 1
ATOM 877 C C . LEU A 1 118 ? -7.842 2.917 -1.023 1.00 96.62 118 LEU A C 1
ATOM 879 O O . LEU A 1 118 ? -7.306 3.549 -1.934 1.00 96.62 118 LEU A O 1
ATOM 883 N N . ASP A 1 119 ? -9.062 2.392 -1.137 1.00 94.38 119 ASP A N 1
ATOM 884 C CA . ASP A 1 119 ? -9.951 2.530 -2.294 1.00 94.38 119 ASP A CA 1
ATOM 885 C C . ASP A 1 119 ? -11.289 3.146 -1.837 1.00 94.38 119 ASP A C 1
ATOM 887 O O . ASP A 1 119 ? -12.131 2.440 -1.278 1.00 94.38 119 ASP A O 1
ATOM 891 N N . PRO A 1 120 ? -11.528 4.451 -2.074 1.00 91.06 120 PRO A N 1
ATOM 892 C CA . PRO A 1 120 ? -12.783 5.111 -1.702 1.00 91.06 120 PRO A CA 1
ATOM 893 C C . PRO A 1 120 ? -14.023 4.578 -2.430 1.00 91.06 120 PRO A C 1
ATOM 895 O O . PRO A 1 120 ? -15.142 4.893 -2.031 1.00 91.06 120 PRO A O 1
ATOM 898 N N . SER A 1 121 ? -13.847 3.824 -3.519 1.00 91.00 121 SER A N 1
ATOM 899 C CA . SER A 1 121 ? -14.942 3.168 -4.238 1.00 91.00 121 SER A CA 1
ATOM 900 C C . SER A 1 121 ? -15.239 1.759 -3.720 1.00 91.00 121 SER A C 1
ATOM 902 O O . SER A 1 121 ? -16.263 1.186 -4.089 1.00 91.00 121 SER A O 1
ATOM 904 N N . GLY A 1 122 ? -14.356 1.196 -2.887 1.00 91.88 122 GLY A N 1
ATOM 905 C CA . GLY A 1 122 ? -14.471 -0.149 -2.324 1.00 91.88 122 GLY A CA 1
ATOM 906 C C . GLY A 1 122 ? -14.369 -1.290 -3.344 1.00 91.88 122 GLY A C 1
ATOM 907 O O . GLY A 1 122 ? -14.628 -2.435 -2.985 1.00 91.88 122 GLY A O 1
ATOM 908 N N . LYS A 1 123 ? -14.015 -1.009 -4.608 1.00 91.12 123 LYS A N 1
ATOM 909 C CA . LYS A 1 123 ? -14.015 -1.995 -5.705 1.00 91.12 123 LYS A CA 1
ATOM 910 C C . LYS A 1 123 ? -13.018 -3.128 -5.494 1.00 91.12 123 LYS A C 1
ATOM 912 O O . LYS A 1 123 ? -13.332 -4.268 -5.816 1.00 91.12 123 LYS A O 1
ATOM 917 N N . THR A 1 124 ? -11.827 -2.815 -4.989 1.00 89.88 124 THR A N 1
ATOM 918 C CA . THR A 1 124 ? -10.799 -3.828 -4.681 1.00 89.88 124 THR A CA 1
ATOM 919 C C . THR A 1 124 ? -10.982 -4.472 -3.307 1.00 89.88 124 THR A C 1
ATOM 921 O O . THR A 1 124 ? -10.434 -5.543 -3.058 1.00 89.88 124 THR A O 1
ATOM 924 N N . GLY A 1 125 ? -11.767 -3.844 -2.432 1.00 93.88 125 GLY A N 1
ATOM 925 C CA . GLY A 1 125 ? -11.969 -4.233 -1.041 1.00 93.88 125 GLY A CA 1
ATOM 926 C C . GLY A 1 125 ? -12.119 -3.008 -0.140 1.00 93.88 125 GLY A C 1
ATOM 927 O O . GLY A 1 125 ? -12.023 -1.865 -0.591 1.00 93.88 125 GLY A O 1
ATOM 928 N N . ARG A 1 126 ? -12.357 -3.243 1.153 1.00 94.44 126 ARG A N 1
ATOM 929 C CA . ARG A 1 126 ? -12.442 -2.196 2.180 1.00 94.44 126 ARG A CA 1
ATOM 930 C C . ARG A 1 126 ? -11.887 -2.725 3.499 1.00 94.44 126 ARG A C 1
ATOM 932 O O . ARG A 1 126 ? -12.244 -3.824 3.914 1.00 94.44 126 ARG A O 1
ATOM 939 N N . THR A 1 127 ? -11.040 -1.942 4.161 1.00 96.00 127 THR A N 1
ATOM 940 C CA . THR A 1 127 ? -10.480 -2.273 5.481 1.00 96.00 127 THR A CA 1
ATOM 941 C C . THR A 1 127 ? -11.188 -1.438 6.539 1.00 96.00 127 THR A C 1
ATOM 943 O O . THR A 1 127 ? -11.044 -0.219 6.547 1.00 96.00 127 THR A O 1
ATOM 946 N N . VAL A 1 128 ? -11.966 -2.086 7.405 1.00 93.69 128 VAL A N 1
ATOM 947 C CA . VAL A 1 128 ? -12.802 -1.449 8.437 1.00 93.69 128 VAL A CA 1
ATOM 948 C C . VAL A 1 128 ? -12.200 -1.661 9.823 1.00 93.69 128 VAL A C 1
ATOM 950 O O . VAL A 1 128 ? -11.741 -2.760 10.135 1.00 93.69 128 VAL A O 1
ATOM 953 N N . PHE A 1 129 ? -12.269 -0.634 10.669 1.00 91.81 129 PHE A N 1
ATOM 954 C CA . PHE A 1 129 ? -11.936 -0.694 12.087 1.00 91.81 129 PHE A CA 1
ATOM 955 C C . PHE A 1 129 ? -13.218 -0.624 12.928 1.00 91.81 129 PHE A C 1
ATOM 957 O O . PHE A 1 129 ? -13.907 0.393 12.977 1.00 91.81 129 PHE A O 1
ATOM 964 N N . ASN A 1 130 ? -13.537 -1.736 13.586 1.00 82.69 130 ASN A N 1
ATOM 965 C CA . ASN A 1 130 ? -14.713 -1.933 14.428 1.00 82.69 130 ASN A CA 1
ATOM 966 C C . ASN A 1 130 ? -14.396 -1.851 15.931 1.00 82.69 130 ASN A C 1
ATOM 968 O O . ASN A 1 130 ? -13.285 -2.144 16.386 1.00 82.69 130 ASN A O 1
ATOM 972 N N . GLU A 1 131 ? -15.417 -1.502 16.714 1.00 75.19 131 GLU A N 1
ATOM 973 C CA . GLU A 1 131 ? -15.345 -1.375 18.177 1.00 75.19 131 GLU A CA 1
ATOM 974 C C . GLU A 1 131 ? -14.977 -2.689 18.887 1.00 75.19 131 GLU A C 1
ATOM 976 O O . GLU A 1 131 ? -14.399 -2.673 19.970 1.00 75.19 131 GLU A O 1
ATOM 981 N N . THR A 1 132 ? -15.287 -3.838 18.278 1.00 66.56 132 THR A N 1
ATOM 982 C CA . THR A 1 132 ? -15.142 -5.169 18.888 1.00 66.56 132 THR A CA 1
ATOM 983 C C . THR A 1 132 ? -13.710 -5.711 18.918 1.00 66.56 132 THR A C 1
ATOM 985 O O . THR A 1 132 ? -13.489 -6.779 19.487 1.00 66.56 132 THR A O 1
ATOM 988 N N . GLY A 1 133 ? -12.726 -4.992 18.365 1.00 74.06 133 GLY A N 1
ATOM 989 C CA . GLY A 1 133 ? -11.310 -5.287 18.615 1.00 74.06 133 GLY A CA 1
ATOM 990 C C . GLY A 1 133 ? -10.315 -4.496 17.768 1.00 74.06 133 GLY A C 1
ATOM 991 O O . GLY A 1 133 ? -9.307 -4.020 18.288 1.00 74.06 133 GLY A O 1
ATOM 992 N N . SER A 1 134 ? -10.601 -4.297 16.481 1.00 86.44 134 SER A N 1
ATOM 993 C CA . SER A 1 134 ? -9.631 -3.689 15.551 1.00 86.44 134 SER A CA 1
ATOM 994 C C . SER A 1 134 ? -9.362 -2.199 15.815 1.00 86.44 134 SER A C 1
ATOM 996 O O . SER A 1 134 ? -8.262 -1.716 15.553 1.00 86.44 134 SER A O 1
ATOM 998 N N . VAL A 1 135 ? -10.306 -1.480 16.432 1.00 91.44 135 VAL A N 1
ATOM 999 C CA . VAL A 1 135 ? -10.082 -0.128 16.984 1.00 91.44 135 VAL A CA 1
ATOM 1000 C C . VAL A 1 135 ? -9.057 -0.120 18.116 1.00 91.44 135 VAL A C 1
ATOM 1002 O O . VAL A 1 135 ? -8.229 0.786 18.178 1.00 91.44 135 VAL A O 1
ATOM 1005 N N . VAL A 1 136 ? -9.105 -1.098 19.025 1.00 91.81 136 VAL A N 1
ATOM 1006 C CA . VAL A 1 136 ? -8.161 -1.167 20.154 1.00 91.81 136 VAL A CA 1
ATOM 1007 C C . VAL A 1 136 ? -6.754 -1.390 19.608 1.00 91.81 136 VAL A C 1
ATOM 1009 O O . VAL A 1 136 ? -5.852 -0.619 19.925 1.00 91.81 136 VAL A O 1
ATOM 1012 N N . GLN A 1 137 ? -6.613 -2.328 18.669 1.00 94.06 137 GLN A N 1
ATOM 1013 C CA . GLN A 1 137 ? -5.367 -2.578 17.939 1.00 94.06 137 GLN A CA 1
ATOM 1014 C C . GLN A 1 137 ? -4.861 -1.334 17.188 1.00 94.06 137 GLN A C 1
ATOM 1016 O O . GLN A 1 137 ? -3.664 -1.061 17.208 1.00 94.06 137 GLN A O 1
ATOM 1021 N N . LEU A 1 138 ? -5.746 -0.541 16.569 1.00 96.69 138 LEU A N 1
ATOM 1022 C CA . LEU A 1 138 ? -5.380 0.730 15.929 1.00 96.69 138 LEU A CA 1
ATOM 1023 C C . LEU A 1 138 ? -4.864 1.757 16.950 1.00 96.69 138 LEU A C 1
ATOM 1025 O O . LEU A 1 138 ? -3.849 2.410 16.713 1.00 96.69 138 LEU A O 1
ATOM 1029 N N . LEU A 1 139 ? -5.545 1.911 18.088 1.00 96.62 139 LEU A N 1
ATOM 1030 C CA . LEU A 1 139 ? -5.162 2.856 19.143 1.00 96.62 139 LEU A CA 1
ATOM 1031 C C . LEU A 1 139 ? -3.840 2.472 19.826 1.00 96.62 139 LEU A C 1
ATOM 1033 O O . LEU A 1 139 ? -3.071 3.371 20.171 1.00 96.62 139 LEU A O 1
ATOM 1037 N N . GLU A 1 140 ? -3.583 1.175 20.002 1.00 96.38 140 GLU A N 1
ATOM 1038 C CA . GLU A 1 140 ? -2.320 0.618 20.506 1.00 96.38 140 GLU A CA 1
ATOM 1039 C C . GLU A 1 140 ? -1.193 0.783 19.478 1.00 96.38 140 GLU A C 1
ATOM 1041 O O . GLU A 1 140 ? -0.134 1.312 19.809 1.00 96.38 140 GLU A O 1
ATOM 1046 N N . ALA A 1 141 ? -1.431 0.440 18.207 1.00 98.19 141 ALA A N 1
ATOM 1047 C CA . ALA A 1 141 ? -0.458 0.630 17.132 1.00 98.19 141 ALA A CA 1
ATOM 1048 C C . ALA A 1 141 ? -0.064 2.106 16.952 1.00 98.19 141 ALA A C 1
ATOM 1050 O O . ALA A 1 141 ? 1.104 2.402 16.706 1.00 98.19 141 ALA A O 1
ATOM 1051 N N . ILE A 1 142 ? -1.008 3.041 17.119 1.00 97.94 142 ILE A N 1
ATOM 1052 C CA . ILE A 1 142 ? -0.736 4.486 17.114 1.00 97.94 142 ILE A CA 1
ATOM 1053 C C . ILE A 1 142 ? 0.212 4.894 18.251 1.00 97.94 142 ILE A C 1
ATOM 1055 O O . ILE A 1 142 ? 1.108 5.700 18.000 1.00 97.94 142 ILE A O 1
ATOM 1059 N N . ASP A 1 143 ? 0.034 4.376 19.471 1.00 97.19 143 ASP A N 1
ATOM 1060 C CA . ASP A 1 143 ? 0.929 4.684 20.598 1.00 97.19 143 ASP A CA 1
ATOM 1061 C C . ASP A 1 143 ? 2.320 4.080 20.381 1.00 97.19 143 ASP A C 1
ATO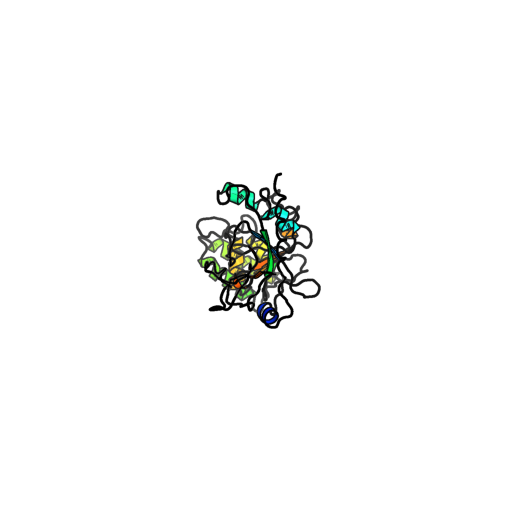M 1063 O O . ASP A 1 143 ? 3.315 4.802 20.460 1.00 97.19 143 ASP A O 1
ATOM 1067 N N . ASP A 1 144 ? 2.381 2.785 20.059 1.00 97.25 144 ASP A N 1
ATOM 1068 C CA . ASP A 1 144 ? 3.626 2.035 19.875 1.00 97.25 144 ASP A CA 1
ATOM 1069 C C . ASP A 1 144 ? 4.495 2.641 18.770 1.00 97.25 144 ASP A C 1
ATOM 1071 O O . ASP A 1 144 ? 5.688 2.875 18.964 1.00 97.25 144 ASP A O 1
ATOM 1075 N N . VAL A 1 145 ? 3.899 2.950 17.614 1.00 97.00 145 VAL A N 1
ATOM 1076 C CA . VAL A 1 145 ? 4.617 3.566 16.491 1.00 97.00 145 VAL A CA 1
ATOM 1077 C C . VAL A 1 145 ? 5.050 4.988 16.831 1.00 97.00 145 VAL A C 1
ATOM 1079 O O . VAL A 1 145 ? 6.122 5.415 16.409 1.00 97.00 145 VAL A O 1
ATOM 1082 N N . ALA A 1 146 ? 4.260 5.744 17.598 1.00 95.62 146 ALA A N 1
ATOM 1083 C CA . ALA A 1 146 ? 4.567 7.140 17.896 1.00 95.62 146 ALA A CA 1
ATOM 1084 C C . ALA A 1 146 ? 5.814 7.353 18.765 1.00 95.62 146 ALA A C 1
ATOM 1086 O O . ALA A 1 146 ? 6.334 8.475 18.768 1.00 95.62 146 ALA A O 1
ATOM 1087 N N . VAL A 1 147 ? 6.302 6.314 19.453 1.00 93.56 147 VAL A N 1
ATOM 1088 C CA . VAL A 1 147 ? 7.560 6.333 20.220 1.00 93.56 147 VAL A CA 1
ATOM 1089 C C . VAL A 1 147 ? 8.755 6.690 19.326 1.00 93.56 147 VAL A C 1
ATOM 1091 O O . VAL A 1 147 ? 9.620 7.460 19.746 1.00 93.56 147 VAL A O 1
ATOM 1094 N N . ASP A 1 148 ? 8.760 6.232 18.070 1.00 92.12 148 ASP A N 1
ATOM 1095 C CA . ASP A 1 148 ? 9.816 6.525 17.088 1.00 92.12 148 ASP A CA 1
ATOM 1096 C C . ASP A 1 148 ? 9.771 7.969 16.543 1.00 92.12 148 ASP A C 1
ATOM 1098 O O . ASP A 1 148 ? 10.708 8.415 15.872 1.00 92.12 148 ASP A O 1
ATOM 1102 N N . PHE A 1 149 ? 8.683 8.714 16.785 1.00 91.69 149 PHE A N 1
ATOM 1103 C CA . PHE A 1 149 ? 8.433 10.011 16.152 1.00 91.69 149 PHE A CA 1
ATOM 1104 C C . PHE A 1 149 ? 8.597 11.178 17.129 1.00 91.69 149 PHE A C 1
ATOM 1106 O O . PHE A 1 149 ? 7.886 11.327 18.125 1.00 91.69 149 PHE A O 1
ATOM 1113 N N . TYR A 1 150 ? 9.508 12.088 16.793 1.00 83.19 150 TYR A N 1
ATOM 1114 C CA . TYR A 1 150 ? 9.875 13.219 17.635 1.00 83.19 150 TYR A CA 1
ATOM 1115 C C . TYR A 1 150 ? 8.715 14.207 17.831 1.00 83.19 150 TYR A C 1
ATOM 1117 O O . TYR A 1 150 ? 8.078 14.640 16.869 1.00 83.19 150 TYR A O 1
ATOM 1125 N N . LYS A 1 151 ? 8.469 14.600 19.093 1.00 81.12 151 LYS A N 1
ATOM 1126 C CA . LYS A 1 151 ? 7.419 15.558 19.515 1.00 81.12 151 LYS A CA 1
ATOM 1127 C C . LYS A 1 151 ? 6.001 15.221 19.004 1.00 81.12 151 LYS A C 1
ATOM 1129 O O . LYS A 1 151 ? 5.146 16.100 18.909 1.00 81.12 151 LYS A O 1
ATOM 1134 N N . SER A 1 152 ? 5.727 13.943 18.748 1.00 85.19 152 SER A N 1
ATOM 1135 C CA . SER A 1 152 ? 4.462 13.446 18.193 1.00 85.19 152 SER A CA 1
ATOM 1136 C C . SER A 1 152 ? 3.255 13.562 19.139 1.00 85.19 152 SER A C 1
ATOM 1138 O O . SER A 1 152 ? 2.123 13.590 18.666 1.00 85.19 152 SER A O 1
ATOM 1140 N N . SER A 1 153 ? 3.454 13.668 20.459 1.00 88.06 153 SER A N 1
ATOM 1141 C CA . SER A 1 153 ? 2.409 13.462 21.484 1.00 88.06 153 SER A CA 1
ATOM 1142 C C . SER A 1 153 ? 1.125 14.295 21.320 1.00 88.06 153 SER A C 1
ATOM 1144 O O . SER A 1 153 ? 0.031 13.804 21.606 1.00 88.06 153 SER A O 1
ATOM 1146 N N . ALA A 1 154 ? 1.220 15.534 20.827 1.00 92.88 154 ALA A N 1
ATOM 1147 C CA . ALA A 1 154 ? 0.048 16.362 20.529 1.00 92.88 154 ALA A CA 1
ATOM 1148 C C . ALA A 1 154 ? -0.702 15.899 19.263 1.00 92.88 154 ALA A C 1
ATOM 1150 O O . ALA A 1 154 ? -1.931 15.963 19.224 1.00 92.88 154 ALA A O 1
ATOM 1151 N N . SER A 1 155 ? 0.022 15.417 18.248 1.00 94.19 155 SER A N 1
ATOM 1152 C CA . SER A 1 155 ? -0.537 14.799 17.037 1.00 94.19 155 SER A CA 1
ATOM 1153 C C . SER A 1 155 ? -1.210 13.467 17.368 1.00 94.19 155 SER A C 1
ATOM 1155 O O . SER A 1 155 ? -2.342 13.243 16.952 1.00 94.19 155 SER A O 1
ATOM 1157 N N . VAL A 1 156 ? -0.545 12.628 18.171 1.00 95.88 156 VAL A N 1
ATOM 1158 C CA . VAL A 1 156 ? -1.049 11.333 18.659 1.00 95.88 156 VAL A CA 1
ATOM 1159 C C . VAL A 1 156 ? -2.375 11.512 19.378 1.00 95.88 156 VAL A C 1
ATOM 1161 O O . VAL A 1 156 ? -3.358 10.889 18.992 1.00 95.88 156 VAL A O 1
ATOM 1164 N N . ARG A 1 157 ? -2.437 12.416 20.368 1.00 96.62 157 ARG A N 1
ATOM 1165 C CA . ARG A 1 157 ? -3.668 12.681 21.126 1.00 96.62 157 ARG A CA 1
ATOM 1166 C C . ARG A 1 157 ? -4.826 13.039 20.191 1.00 96.62 157 ARG A C 1
ATOM 1168 O O . ARG A 1 157 ? -5.793 12.295 20.127 1.00 96.62 157 ARG A O 1
ATOM 1175 N N . LYS A 1 158 ? -4.649 14.069 19.353 1.00 96.75 158 LYS A N 1
ATOM 1176 C CA . LYS A 1 158 ? -5.646 14.502 18.354 1.00 96.75 158 LYS A CA 1
ATOM 1177 C C . LYS A 1 158 ? -6.071 13.407 17.368 1.00 96.75 158 LYS A C 1
ATOM 1179 O O . LYS A 1 158 ? -7.143 13.520 16.780 1.00 96.75 158 LYS A O 1
ATOM 1184 N N . LEU A 1 159 ? -5.208 12.432 17.077 1.00 96.62 159 LEU A N 1
ATOM 1185 C CA . LEU A 1 159 ? -5.511 11.358 16.129 1.00 96.62 159 LEU A CA 1
ATOM 1186 C C . LEU A 1 159 ? -6.312 10.253 16.820 1.00 96.62 159 LEU A C 1
ATOM 1188 O O . LEU A 1 159 ? -7.304 9.791 16.272 1.00 96.62 159 LEU A O 1
ATOM 1192 N N . LYS A 1 160 ? -5.935 9.891 18.049 1.00 96.94 160 LYS A N 1
ATOM 1193 C CA . LYS A 1 160 ? -6.687 8.945 18.884 1.00 96.94 160 LYS A CA 1
ATOM 1194 C C . LYS A 1 160 ? -8.052 9.492 19.289 1.00 96.94 160 LYS A C 1
ATOM 1196 O O . LYS A 1 160 ? -9.001 8.724 19.370 1.00 96.94 160 LYS A O 1
ATOM 1201 N N . ASP A 1 161 ? -8.157 10.796 19.526 1.00 96.50 161 ASP A N 1
ATOM 1202 C CA . ASP A 1 161 ? -9.431 11.458 19.813 1.00 96.50 161 ASP A CA 1
ATOM 1203 C C . ASP A 1 161 ? -10.360 11.358 18.590 1.00 96.50 161 ASP A C 1
ATOM 1205 O O . ASP A 1 161 ? -11.454 10.822 18.718 1.00 96.50 161 ASP A O 1
ATOM 1209 N N . PHE A 1 162 ? -9.869 11.679 17.383 1.00 95.81 162 PHE A N 1
ATOM 1210 C CA . PHE A 1 162 ? -10.602 11.445 16.129 1.00 95.81 162 PHE A C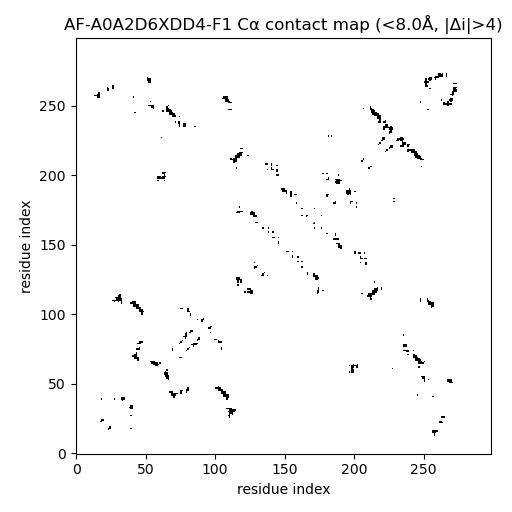A 1
ATOM 1211 C C . PHE A 1 16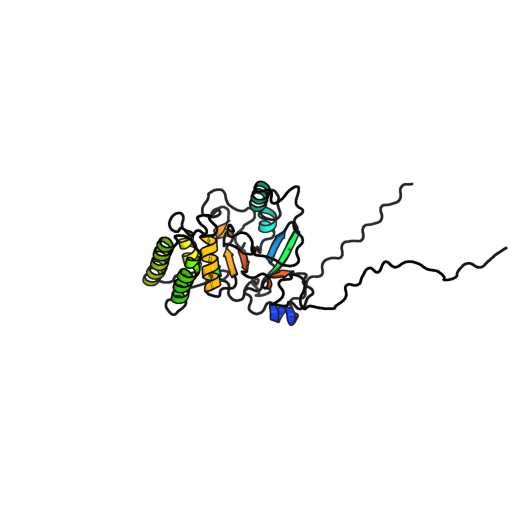2 ? -11.016 9.975 15.923 1.00 95.81 162 PHE A C 1
ATOM 1213 O O . PHE A 1 162 ? -12.137 9.712 15.491 1.00 95.81 162 PHE A O 1
ATOM 1220 N N . VAL A 1 163 ? -10.138 9.006 16.222 1.00 95.25 163 VAL A N 1
ATOM 1221 C CA . VAL A 1 163 ? -10.470 7.573 16.100 1.00 95.25 163 VAL A CA 1
ATOM 1222 C C . VAL A 1 163 ? -11.633 7.195 17.021 1.00 95.25 163 VAL A C 1
ATOM 1224 O O . VAL A 1 163 ? -12.477 6.409 16.610 1.00 95.25 163 VAL A O 1
ATOM 1227 N N . ARG A 1 164 ? -11.722 7.771 18.229 1.00 93.06 164 ARG A N 1
ATOM 1228 C CA . ARG A 1 164 ? -12.852 7.546 19.149 1.00 93.06 164 ARG A CA 1
ATOM 1229 C C . ARG A 1 164 ? -14.125 8.257 18.682 1.00 93.06 164 ARG A C 1
ATOM 1231 O O . ARG A 1 164 ? -15.160 7.612 18.571 1.00 93.06 164 ARG A O 1
ATOM 1238 N N . GLU A 1 165 ? -14.029 9.541 18.336 1.00 92.19 165 GLU A N 1
ATOM 1239 C CA . GLU A 1 165 ? -15.144 10.351 17.806 1.00 92.19 165 GLU A CA 1
ATOM 1240 C C . GLU A 1 165 ? -15.779 9.715 16.554 1.00 92.19 165 GLU A C 1
ATOM 1242 O O . GLU A 1 165 ? -16.992 9.765 16.367 1.00 92.19 165 GLU A O 1
ATOM 1247 N N . SER A 1 166 ? -14.972 9.072 15.702 1.00 89.69 166 SER A N 1
ATOM 1248 C CA . SER A 1 166 ? -15.456 8.403 14.485 1.00 89.69 166 SER A CA 1
ATOM 1249 C C . SER A 1 166 ? -16.398 7.227 14.769 1.00 89.69 166 SER A C 1
ATOM 1251 O O . SER A 1 166 ? -17.229 6.909 13.922 1.00 89.69 166 SER A O 1
ATOM 1253 N N . LEU A 1 167 ? -16.287 6.597 15.942 1.00 80.25 167 LEU A N 1
ATOM 1254 C CA . LEU A 1 167 ? -17.083 5.428 16.338 1.00 80.25 167 LEU A CA 1
ATOM 1255 C C . LEU A 1 167 ? -18.422 5.846 16.948 1.00 80.25 167 LEU A C 1
ATOM 1257 O O . LEU A 1 167 ? -19.462 5.300 16.592 1.00 80.25 167 LEU A O 1
ATOM 1261 N N . GLU A 1 168 ? -18.426 6.925 17.738 1.00 82.31 168 GLU A N 1
ATOM 1262 C CA . GLU A 1 168 ? -19.657 7.580 18.217 1.00 82.31 168 GLU A CA 1
ATOM 1263 C C . GLU A 1 168 ? -20.574 8.042 17.064 1.00 82.31 168 GLU A C 1
ATOM 1265 O O . GLU A 1 168 ? -21.762 8.312 17.260 1.00 82.31 168 GLU A O 1
ATOM 1270 N N . HIS A 1 169 ? -20.027 8.149 15.850 1.00 74.38 169 HIS A N 1
ATOM 1271 C CA . HIS A 1 169 ? -20.728 8.568 14.638 1.00 74.38 169 HIS A CA 1
ATOM 1272 C C . HIS A 1 169 ? -20.827 7.478 13.555 1.00 74.38 169 HIS A C 1
ATOM 1274 O O . HIS A 1 169 ? -21.405 7.742 12.497 1.00 74.38 169 HIS A O 1
ATOM 1280 N N . GLY A 1 170 ? -20.332 6.260 13.807 1.00 77.12 170 GLY A N 1
ATOM 1281 C CA . GLY A 1 170 ? -20.465 5.118 12.902 1.00 77.12 170 GLY A CA 1
ATOM 1282 C C . GLY A 1 170 ? -19.191 4.285 12.749 1.00 77.12 170 GLY A C 1
ATOM 1283 O O . GLY A 1 170 ? -18.650 3.749 13.708 1.00 77.12 170 GLY A O 1
ATOM 1284 N N . GLU A 1 171 ? -18.762 4.097 11.504 1.00 80.88 171 GLU A N 1
ATOM 1285 C CA . GLU A 1 171 ? -17.690 3.176 11.123 1.00 80.88 171 GLU A CA 1
ATOM 1286 C C . GLU A 1 171 ? -16.466 3.953 10.621 1.00 80.88 171 GLU A C 1
ATOM 1288 O O . GLU A 1 171 ? -16.584 4.794 9.727 1.00 80.88 171 GLU A O 1
ATOM 1293 N N . LEU A 1 172 ? -15.279 3.640 11.150 1.00 92.12 172 LEU A N 1
ATOM 1294 C CA . LEU A 1 172 ? -14.011 4.146 10.626 1.00 92.12 172 LEU A CA 1
ATOM 1295 C C . LEU A 1 172 ? -13.385 3.103 9.695 1.00 92.12 172 LEU A C 1
ATOM 1297 O O . LEU A 1 172 ? -13.116 1.980 10.113 1.00 92.12 172 LEU A O 1
ATOM 1301 N N . ASP A 1 173 ? -13.087 3.478 8.453 1.00 94.44 173 ASP A N 1
ATOM 1302 C CA . ASP A 1 173 ? -12.270 2.664 7.552 1.00 94.44 173 ASP A CA 1
ATOM 1303 C C . ASP A 1 173 ? -10.844 3.221 7.399 1.00 94.44 173 ASP A C 1
ATOM 1305 O O . ASP A 1 173 ? -10.524 4.349 7.799 1.00 94.44 173 ASP A O 1
ATOM 1309 N N . ALA A 1 174 ? -9.957 2.409 6.826 1.00 96.62 174 ALA A N 1
ATOM 1310 C CA . ALA A 1 174 ? -8.560 2.771 6.620 1.00 96.62 174 ALA A CA 1
ATOM 1311 C C . ALA A 1 174 ? -8.381 3.975 5.685 1.00 96.62 174 ALA A C 1
ATOM 1313 O O . ALA A 1 174 ? -7.416 4.726 5.842 1.00 96.62 174 ALA A O 1
ATOM 1314 N N . MET A 1 175 ? -9.317 4.201 4.760 1.00 94.69 175 MET A N 1
ATOM 1315 C CA . MET A 1 175 ? -9.305 5.356 3.866 1.00 94.69 175 MET A CA 1
ATOM 1316 C C . MET A 1 175 ? -9.627 6.650 4.628 1.00 94.69 175 MET A C 1
ATOM 1318 O O . MET A 1 175 ? -8.931 7.653 4.452 1.00 94.69 175 MET A O 1
ATOM 1322 N N . GLY A 1 176 ? -10.615 6.625 5.525 1.00 94.44 176 GLY A N 1
ATOM 1323 C CA . GLY A 1 176 ? -10.947 7.715 6.441 1.00 94.44 176 GLY A CA 1
ATOM 1324 C C . GLY A 1 176 ? -9.812 8.017 7.419 1.00 94.44 176 GLY A C 1
ATOM 1325 O O . GLY A 1 176 ? -9.408 9.174 7.553 1.00 94.44 176 GLY A O 1
ATOM 1326 N N . PHE A 1 177 ? -9.221 6.983 8.026 1.00 96.12 177 PHE A N 1
ATOM 1327 C CA . PHE A 1 177 ? -8.041 7.130 8.885 1.00 96.12 177 PHE A CA 1
ATOM 1328 C C . PHE A 1 177 ? -6.848 7.740 8.130 1.00 96.12 177 PHE A C 1
ATOM 1330 O O . PHE A 1 177 ? -6.238 8.698 8.610 1.00 96.12 177 PHE A O 1
ATOM 1337 N N . TYR A 1 178 ? -6.542 7.239 6.928 1.00 95.75 178 TYR A N 1
ATOM 1338 C CA . TYR A 1 178 ? -5.465 7.762 6.085 1.00 95.75 178 TYR A CA 1
ATOM 1339 C C . TYR A 1 178 ? -5.714 9.226 5.695 1.00 95.75 178 TYR A C 1
ATOM 1341 O O . TYR A 1 178 ? -4.821 10.066 5.837 1.00 95.75 178 TYR A O 1
ATOM 1349 N N . ALA A 1 179 ? -6.926 9.556 5.238 1.00 93.06 179 ALA A N 1
ATOM 1350 C CA . ALA A 1 179 ? -7.303 10.913 4.847 1.00 93.06 179 ALA A CA 1
ATOM 1351 C C . ALA A 1 179 ? -7.159 11.909 6.008 1.00 93.06 179 ALA A C 1
ATOM 1353 O O . ALA A 1 179 ? -6.644 13.014 5.809 1.00 93.06 179 ALA A O 1
ATOM 1354 N N . GLU A 1 180 ? -7.552 11.512 7.220 1.00 94.31 180 GLU A N 1
ATOM 1355 C CA . GLU A 1 180 ? -7.418 12.354 8.404 1.00 94.31 180 GLU A CA 1
ATOM 1356 C C . GLU A 1 180 ? -5.955 12.495 8.846 1.00 94.31 180 GLU A C 1
ATOM 1358 O O . GLU A 1 180 ? -5.453 13.611 8.969 1.00 94.31 180 GLU A O 1
ATOM 1363 N N . ALA A 1 181 ? -5.206 11.401 8.992 1.00 93.56 181 ALA A N 1
ATOM 1364 C CA . ALA A 1 181 ? -3.799 11.456 9.400 1.00 93.56 181 ALA A CA 1
ATOM 1365 C C . ALA A 1 181 ? -2.896 12.207 8.388 1.00 93.56 181 ALA A C 1
ATOM 1367 O O . ALA A 1 181 ? -1.861 12.778 8.761 1.00 93.56 181 ALA A O 1
ATOM 1368 N N . LYS A 1 182 ? -3.293 12.283 7.109 1.00 90.25 182 LYS A N 1
ATOM 1369 C CA . LYS A 1 182 ? -2.636 13.090 6.059 1.00 90.25 182 LYS A CA 1
ATOM 1370 C C . LYS A 1 182 ? -3.119 14.546 5.984 1.00 90.25 182 LYS A C 1
ATOM 1372 O O . LYS A 1 182 ? -2.540 15.315 5.212 1.00 90.25 182 LYS A O 1
ATOM 1377 N N . ARG A 1 183 ? -4.138 14.950 6.752 1.00 88.88 183 ARG A N 1
ATOM 1378 C CA . ARG A 1 183 ? -4.796 16.266 6.650 1.00 88.88 183 ARG A CA 1
ATOM 1379 C C . ARG A 1 183 ? -3.790 17.414 6.885 1.00 88.88 183 ARG A C 1
ATOM 1381 O O . ARG A 1 183 ? -3.189 17.488 7.964 1.00 88.88 183 ARG A O 1
ATOM 1388 N N . PRO A 1 184 ? -3.561 18.310 5.897 1.00 84.12 184 PRO A N 1
ATOM 1389 C CA . PRO A 1 184 ? -2.489 19.305 5.964 1.00 84.12 184 PRO A CA 1
ATOM 1390 C C . PRO A 1 184 ? -2.545 20.189 7.215 1.00 84.12 184 PRO A C 1
ATOM 1392 O O . PRO A 1 184 ? -3.583 20.752 7.545 1.00 84.12 184 PRO A O 1
ATOM 1395 N N . GLY A 1 185 ? -1.412 20.315 7.913 1.00 85.38 185 GLY A N 1
ATOM 1396 C CA . GLY A 1 185 ? -1.264 21.178 9.092 1.00 85.38 185 GLY A CA 1
ATOM 1397 C C . GLY A 1 185 ? -1.941 20.689 10.381 1.00 85.38 185 GLY A C 1
ATOM 1398 O O . GLY A 1 185 ? -1.768 21.324 11.418 1.00 85.38 185 GLY A O 1
ATOM 1399 N N . ARG A 1 186 ? -2.686 19.572 10.368 1.00 88.81 186 ARG A N 1
ATOM 1400 C CA . ARG A 1 186 ? -3.351 19.054 11.581 1.00 88.81 186 ARG A CA 1
ATOM 1401 C C . ARG A 1 186 ? -2.446 18.147 12.416 1.00 88.81 186 ARG A C 1
ATOM 1403 O O . ARG A 1 186 ? -2.442 18.261 13.645 1.00 88.81 186 ARG A O 1
ATOM 1410 N N . TYR A 1 187 ? -1.671 17.295 11.743 1.00 90.25 187 TYR A N 1
ATOM 1411 C CA . TYR A 1 187 ? -0.801 16.287 12.350 1.00 90.25 187 TYR A CA 1
ATOM 1412 C C . TYR A 1 187 ? 0.648 16.460 11.904 1.00 90.25 187 TYR A C 1
ATOM 1414 O O . TYR A 1 187 ? 0.931 16.603 10.712 1.00 90.25 187 TYR A O 1
ATOM 1422 N N . TYR A 1 188 ? 1.556 16.395 12.872 1.00 87.12 188 TYR A N 1
ATOM 1423 C CA . TYR A 1 188 ? 2.997 16.482 12.678 1.00 87.12 188 TYR A CA 1
ATOM 1424 C C . TYR A 1 188 ? 3.649 15.238 13.273 1.00 87.12 188 TYR A C 1
ATOM 1426 O O . TYR A 1 188 ? 3.685 15.068 14.494 1.00 87.12 188 TYR A O 1
ATOM 1434 N N . PHE A 1 189 ? 4.154 14.382 12.393 1.00 88.88 189 PHE A N 1
ATOM 1435 C CA . PHE A 1 189 ? 5.017 13.259 12.725 1.00 88.88 189 PHE A CA 1
ATOM 1436 C C . PHE A 1 189 ? 6.386 13.537 12.082 1.00 88.88 189 PHE A C 1
ATOM 1438 O O . PHE A 1 189 ? 6.450 13.849 10.893 1.00 88.88 189 PHE A O 1
ATOM 1445 N N . ASN A 1 190 ? 7.472 13.497 12.856 1.00 85.62 190 ASN A N 1
ATOM 1446 C CA . ASN A 1 190 ? 8.847 13.713 12.383 1.00 85.62 190 ASN A CA 1
ATOM 1447 C C . ASN A 1 190 ? 9.697 12.500 12.776 1.00 85.62 190 ASN A C 1
ATOM 1449 O O . ASN A 1 190 ? 9.664 12.080 13.931 1.00 85.62 190 ASN A O 1
ATOM 1453 N N . ILE A 1 191 ? 10.446 11.953 11.821 1.00 84.69 191 ILE A N 1
ATOM 1454 C CA . ILE A 1 191 ? 11.445 10.906 12.050 1.00 84.69 191 ILE A CA 1
ATOM 1455 C C . ILE A 1 191 ? 12.649 11.165 11.136 1.00 84.69 191 ILE A C 1
ATOM 1457 O O . ILE A 1 191 ? 12.497 11.613 9.995 1.00 84.69 191 ILE A O 1
ATOM 1461 N N . GLY A 1 192 ? 13.860 10.928 11.648 1.00 78.31 192 GLY A N 1
ATOM 1462 C CA . GLY A 1 192 ? 15.105 11.190 10.916 1.00 78.31 192 GLY A CA 1
ATOM 1463 C C . GLY A 1 192 ? 15.383 12.675 10.642 1.00 78.31 192 GLY A C 1
ATOM 1464 O O . GLY A 1 192 ? 16.072 12.997 9.680 1.00 78.31 192 GLY A O 1
ATOM 1465 N N . GLY A 1 193 ? 14.816 13.588 11.439 1.00 71.56 193 GLY A N 1
ATOM 1466 C CA . GLY A 1 193 ? 15.046 15.032 11.316 1.00 71.56 193 GLY A CA 1
ATOM 1467 C C . GLY A 1 193 ? 14.275 15.727 10.188 1.00 71.56 193 GLY A C 1
ATOM 1468 O O . GLY A 1 193 ? 14.395 16.943 10.060 1.00 71.56 193 GLY A O 1
ATOM 1469 N N . LYS A 1 194 ? 13.456 15.008 9.403 1.00 70.31 194 LYS A N 1
ATOM 1470 C CA . LYS A 1 194 ? 12.533 15.610 8.425 1.00 70.31 194 LYS A CA 1
ATOM 1471 C C . LYS A 1 194 ? 11.114 15.709 8.995 1.00 70.31 194 LYS A C 1
ATOM 1473 O O . LYS A 1 194 ? 10.550 14.722 9.470 1.00 70.31 194 LYS A O 1
ATOM 1478 N N . ASP A 1 195 ? 10.518 16.894 8.889 1.00 66.75 195 ASP A N 1
ATOM 1479 C CA . ASP A 1 195 ? 9.123 17.130 9.267 1.00 66.75 195 ASP A CA 1
ATOM 1480 C C . ASP A 1 195 ? 8.122 16.459 8.305 1.00 66.75 195 ASP A C 1
ATOM 1482 O O . ASP A 1 195 ? 8.413 16.224 7.133 1.00 66.75 195 ASP A O 1
ATOM 1486 N N . ARG A 1 196 ? 6.892 16.232 8.794 1.00 70.50 196 ARG A N 1
ATOM 1487 C CA . ARG A 1 196 ? 5.704 15.799 8.017 1.00 70.50 196 ARG A CA 1
ATOM 1488 C C . ARG A 1 196 ? 5.782 14.384 7.417 1.00 70.50 196 ARG A C 1
ATOM 1490 O O . ARG A 1 196 ? 5.173 14.100 6.386 1.00 70.50 196 ARG A O 1
ATOM 1497 N N . ARG A 1 197 ? 6.426 13.457 8.128 1.00 85.25 197 ARG A N 1
ATOM 1498 C CA . ARG A 1 197 ? 6.524 12.006 7.857 1.00 85.25 197 ARG A CA 1
ATOM 1499 C C . ARG A 1 197 ? 5.210 11.226 8.061 1.00 85.25 197 ARG A C 1
ATOM 1501 O O . ARG A 1 197 ? 5.229 10.042 8.381 1.00 85.25 197 ARG A O 1
ATOM 1508 N N . ASN A 1 198 ? 4.053 11.856 7.854 1.00 91.31 198 ASN A N 1
ATOM 1509 C CA . ASN A 1 198 ? 2.745 11.268 8.165 1.00 91.31 198 ASN A CA 1
ATOM 1510 C C . ASN A 1 198 ? 2.453 10.000 7.338 1.00 91.31 198 ASN A C 1
ATOM 1512 O O . ASN A 1 198 ? 1.795 9.100 7.839 1.00 91.31 198 ASN A O 1
ATOM 1516 N N . ALA A 1 199 ? 2.957 9.902 6.099 1.00 92.56 199 ALA A N 1
ATOM 1517 C CA . ALA A 1 199 ? 2.810 8.691 5.281 1.00 92.56 199 ALA A CA 1
ATOM 1518 C C . ALA A 1 199 ? 3.520 7.479 5.911 1.00 92.56 199 ALA A C 1
ATOM 1520 O O . ALA A 1 199 ? 2.919 6.421 6.049 1.00 92.56 199 ALA A O 1
ATOM 1521 N N . GLU A 1 200 ? 4.767 7.668 6.352 1.00 94.94 200 GLU A N 1
ATOM 1522 C CA . GLU A 1 200 ? 5.559 6.638 7.034 1.00 94.94 200 GLU A CA 1
ATOM 1523 C C . GLU A 1 200 ? 4.973 6.274 8.404 1.00 94.94 200 GLU A C 1
ATOM 1525 O O . GLU A 1 200 ? 4.972 5.103 8.770 1.00 94.94 200 GLU A O 1
ATOM 1530 N N . PHE A 1 201 ? 4.420 7.248 9.137 1.00 96.50 201 PHE A N 1
ATOM 1531 C CA . PHE A 1 201 ? 3.684 6.974 10.374 1.00 96.50 201 PHE A CA 1
ATOM 1532 C C . PHE A 1 201 ? 2.486 6.045 10.120 1.00 96.50 201 PHE A C 1
ATOM 1534 O O . PHE A 1 201 ? 2.358 5.017 10.776 1.00 96.50 201 PHE A O 1
ATOM 1541 N N . ILE A 1 202 ? 1.639 6.364 9.133 1.00 97.06 202 ILE A N 1
ATOM 1542 C CA . ILE A 1 202 ? 0.456 5.550 8.807 1.00 97.06 202 ILE A CA 1
ATOM 1543 C C . ILE A 1 202 ? 0.861 4.153 8.315 1.00 97.06 202 ILE A C 1
ATOM 1545 O O . ILE A 1 202 ? 0.269 3.167 8.746 1.00 97.06 202 ILE A O 1
ATOM 1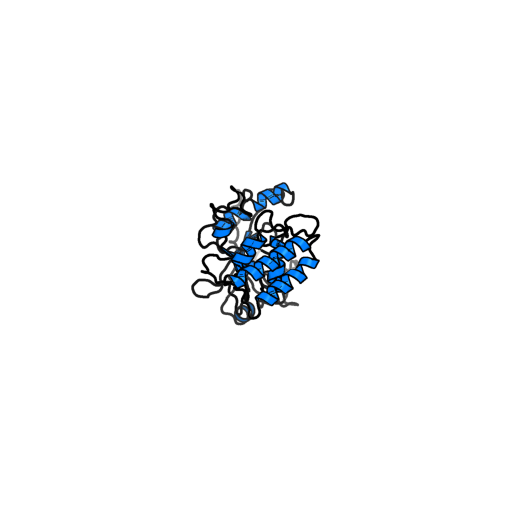549 N N . ARG A 1 203 ? 1.901 4.057 7.473 1.00 97.81 203 ARG A N 1
ATOM 1550 C CA . ARG A 1 203 ? 2.458 2.778 7.004 1.00 97.81 203 ARG A CA 1
ATOM 1551 C C . ARG A 1 203 ? 2.864 1.883 8.176 1.00 97.81 203 ARG A C 1
ATOM 1553 O O . ARG A 1 203 ? 2.409 0.747 8.244 1.00 97.81 203 ARG A O 1
ATOM 1560 N N . ARG A 1 204 ? 3.648 2.416 9.122 1.00 97.88 204 ARG A N 1
ATOM 1561 C CA . ARG A 1 204 ? 4.059 1.696 10.338 1.00 97.88 204 ARG A CA 1
ATOM 1562 C C . ARG A 1 204 ? 2.878 1.301 11.216 1.00 97.88 204 ARG A C 1
ATOM 1564 O O . ARG A 1 204 ? 2.912 0.224 11.791 1.00 97.88 204 ARG A O 1
ATOM 1571 N N . VAL A 1 205 ? 1.840 2.135 11.328 1.00 98.50 205 VAL A N 1
ATOM 1572 C CA . VAL A 1 205 ? 0.618 1.778 12.074 1.00 98.50 205 VAL A CA 1
ATOM 1573 C C . VAL A 1 205 ? -0.073 0.576 11.428 1.00 98.50 205 VAL A C 1
ATOM 1575 O O . VAL A 1 205 ? -0.397 -0.375 12.131 1.00 98.50 205 VAL A O 1
ATOM 15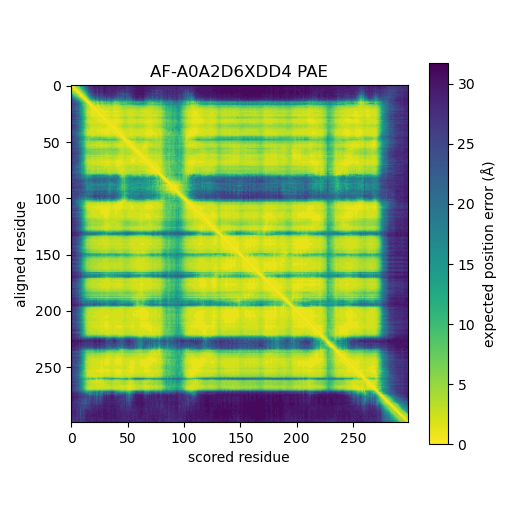78 N N . PHE A 1 206 ? -0.237 0.559 10.104 1.00 98.50 206 PHE A N 1
ATOM 1579 C CA . PHE A 1 206 ? -0.834 -0.583 9.403 1.00 98.50 206 PHE A CA 1
ATOM 1580 C C . PHE A 1 206 ? 0.030 -1.855 9.494 1.00 98.50 206 PHE A C 1
ATOM 1582 O O . PHE A 1 206 ? -0.479 -2.924 9.824 1.00 98.50 206 PHE A O 1
ATOM 1589 N N . GLU A 1 207 ? 1.340 -1.740 9.294 1.00 98.25 207 GLU A N 1
ATOM 1590 C CA . GLU A 1 207 ? 2.315 -2.825 9.493 1.00 98.25 207 GLU A CA 1
ATOM 1591 C C . GLU A 1 207 ? 2.246 -3.395 10.923 1.00 98.25 207 GLU A C 1
ATOM 1593 O O . GLU A 1 207 ? 2.133 -4.603 11.122 1.00 98.25 207 GLU A O 1
ATOM 1598 N N . LYS A 1 208 ? 2.197 -2.521 11.936 1.00 98.19 208 LYS A N 1
ATOM 1599 C CA . LYS A 1 208 ? 2.064 -2.881 13.355 1.00 98.19 208 LYS A CA 1
ATOM 1600 C C . LYS A 1 208 ? 0.732 -3.565 13.688 1.00 98.19 208 LYS A C 1
ATOM 1602 O O . LYS A 1 208 ? 0.697 -4.389 14.598 1.00 98.19 208 LYS A O 1
ATOM 1607 N N . MET A 1 209 ? -0.340 -3.259 12.955 1.00 97.44 209 MET A N 1
ATOM 1608 C CA . MET A 1 209 ? -1.632 -3.955 13.048 1.00 97.44 209 MET A CA 1
ATOM 1609 C C . MET A 1 209 ? -1.638 -5.334 12.358 1.00 97.44 209 MET A C 1
ATOM 1611 O O . MET A 1 209 ? -2.639 -6.042 12.441 1.00 97.44 209 MET A O 1
ATOM 1615 N N . GLY A 1 210 ? -0.547 -5.737 11.697 1.00 97.44 210 GLY A N 1
ATOM 1616 C CA . GLY A 1 210 ? -0.426 -7.034 11.027 1.00 97.44 210 GLY A CA 1
ATOM 1617 C C . GLY A 1 210 ? -0.951 -7.063 9.588 1.00 97.44 210 GLY A C 1
ATOM 1618 O O . GLY A 1 210 ? -1.214 -8.146 9.061 1.00 97.44 210 GLY A O 1
ATOM 1619 N N . PHE A 1 211 ? -1.119 -5.904 8.945 1.00 98.44 211 PHE A N 1
ATOM 1620 C CA . PHE A 1 211 ? -1.318 -5.844 7.496 1.00 98.44 211 PHE A CA 1
ATOM 1621 C C . PHE A 1 211 ? 0.019 -6.035 6.770 1.00 98.44 211 PHE A C 1
ATOM 1623 O O . PHE A 1 211 ? 1.046 -5.541 7.230 1.00 98.44 211 PHE A O 1
ATOM 1630 N N . ASP A 1 212 ? 0.008 -6.730 5.631 1.00 98.44 212 ASP A N 1
ATOM 1631 C CA . ASP A 1 212 ? 1.216 -7.077 4.863 1.00 98.44 212 ASP A CA 1
ATOM 1632 C C . ASP A 1 212 ? 1.443 -6.188 3.625 1.00 98.44 212 ASP A C 1
ATOM 1634 O O . ASP A 1 212 ? 2.387 -6.382 2.858 1.00 98.44 212 ASP A O 1
ATOM 1638 N N . GLY A 1 213 ? 0.609 -5.171 3.432 1.00 98.56 213 GLY A N 1
ATOM 1639 C CA . GLY A 1 213 ? 0.812 -4.154 2.410 1.00 98.56 213 GLY A CA 1
ATOM 1640 C C . GLY A 1 213 ? -0.377 -3.216 2.256 1.00 98.56 213 GLY A C 1
ATOM 1641 O O . GLY A 1 213 ? -1.342 -3.261 3.022 1.00 98.56 213 GLY A O 1
ATOM 1642 N N . ILE A 1 214 ? -0.307 -2.354 1.245 1.00 98.69 214 ILE A N 1
ATOM 1643 C CA . ILE A 1 214 ? -1.383 -1.435 0.861 1.00 98.69 214 ILE A CA 1
ATOM 1644 C C . ILE A 1 214 ? -1.760 -1.677 -0.606 1.00 98.69 214 ILE A C 1
ATOM 1646 O O . ILE A 1 214 ? -0.888 -1.775 -1.470 1.00 98.69 214 ILE A O 1
ATOM 1650 N N . ILE A 1 215 ? -3.063 -1.706 -0.888 1.00 98.50 215 ILE A N 1
ATOM 1651 C CA . ILE A 1 215 ? -3.643 -1.606 -2.233 1.00 98.50 215 ILE A CA 1
ATOM 1652 C C . ILE A 1 215 ? -4.386 -0.269 -2.297 1.00 98.50 215 ILE A C 1
ATOM 1654 O O . ILE A 1 215 ? -5.348 -0.055 -1.559 1.00 98.50 215 ILE A O 1
ATOM 1658 N N . ALA A 1 216 ? -3.925 0.652 -3.142 1.00 97.12 216 ALA A N 1
ATOM 1659 C CA . ALA A 1 216 ? -4.418 2.028 -3.201 1.00 97.12 216 ALA A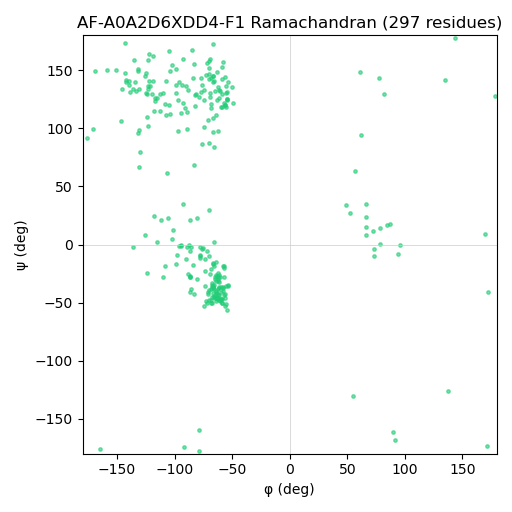 CA 1
ATOM 1660 C C . ALA A 1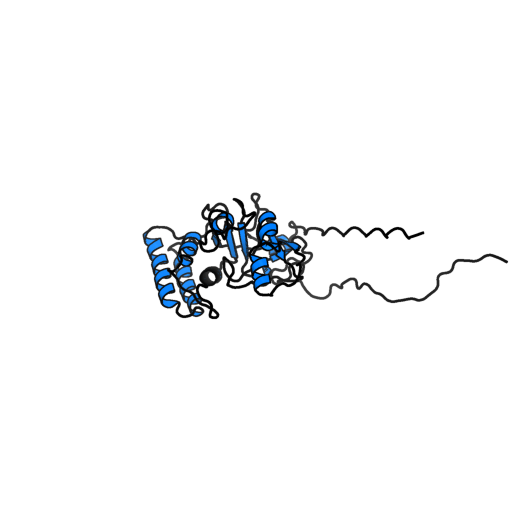 216 ? -4.964 2.386 -4.589 1.00 97.12 216 ALA A C 1
ATOM 1662 O O . ALA A 1 216 ? -4.316 2.102 -5.597 1.00 97.12 216 ALA A O 1
ATOM 1663 N N . ASP A 1 217 ? -6.115 3.064 -4.645 1.00 95.25 217 ASP A N 1
ATOM 1664 C CA . ASP A 1 217 ? -6.640 3.669 -5.879 1.00 95.25 217 ASP A CA 1
ATOM 1665 C C . ASP A 1 217 ? -5.710 4.818 -6.311 1.00 95.25 217 ASP A C 1
ATOM 1667 O O . ASP A 1 217 ? -5.790 5.948 -5.817 1.00 95.25 217 ASP A O 1
ATOM 1671 N N . ALA A 1 218 ? -4.791 4.525 -7.233 1.00 92.56 218 ALA A N 1
ATOM 1672 C CA . ALA A 1 218 ? -3.794 5.484 -7.690 1.00 92.56 218 ALA A CA 1
ATOM 1673 C C . ALA A 1 218 ? -4.454 6.673 -8.402 1.00 92.56 218 ALA A C 1
ATOM 1675 O O . ALA A 1 218 ? -3.978 7.803 -8.286 1.00 92.56 218 ALA A O 1
ATOM 1676 N N . TYR A 1 219 ? -5.587 6.455 -9.076 1.00 91.06 219 TYR A N 1
ATOM 1677 C CA . TYR A 1 219 ? -6.350 7.528 -9.707 1.00 91.06 219 TYR A CA 1
ATOM 1678 C C . TYR A 1 219 ? -6.966 8.482 -8.679 1.00 91.06 219 TYR A C 1
ATOM 1680 O O . TYR A 1 219 ? -6.953 9.698 -8.892 1.00 91.06 219 TYR A O 1
ATOM 1688 N N . HIS A 1 220 ? -7.430 7.978 -7.534 1.00 89.31 220 HIS A N 1
ATOM 1689 C CA . HIS A 1 220 ? -7.878 8.834 -6.436 1.00 89.31 220 HIS A CA 1
ATOM 1690 C C . HIS A 1 220 ? -6.753 9.715 -5.871 1.00 89.31 220 HIS A C 1
ATOM 1692 O O . HIS A 1 220 ? -6.989 10.896 -5.599 1.00 89.31 220 HIS A O 1
ATOM 1698 N N . PHE A 1 221 ? -5.555 9.159 -5.676 1.00 86.88 221 PHE A N 1
ATOM 1699 C CA . PHE A 1 221 ? -4.448 9.854 -5.006 1.00 86.88 221 PHE A CA 1
ATOM 1700 C C . PHE A 1 221 ? -3.575 10.721 -5.918 1.00 86.88 221 PHE A C 1
ATOM 1702 O O . PHE A 1 221 ? -2.969 11.675 -5.423 1.00 86.88 221 PHE A O 1
ATOM 1709 N N . PHE A 1 222 ? -3.485 10.374 -7.204 1.00 85.19 222 PHE A N 1
ATOM 1710 C CA . PHE A 1 222 ? -2.502 10.928 -8.140 1.00 85.19 222 PHE A CA 1
ATOM 1711 C C . PHE A 1 222 ? -3.074 11.289 -9.519 1.00 85.19 222 PHE A C 1
ATOM 1713 O O . PHE A 1 222 ? -2.337 11.788 -10.371 1.00 85.19 222 PHE A O 1
ATOM 1720 N N . GLY A 1 223 ? -4.365 11.041 -9.763 1.00 81.69 223 GLY A N 1
ATOM 1721 C CA . GLY A 1 223 ? -5.032 11.407 -11.011 1.00 81.69 223 GLY A CA 1
ATOM 1722 C C . GLY A 1 223 ? -5.145 12.929 -11.223 1.00 81.69 223 GLY A C 1
ATOM 1723 O O . GLY A 1 223 ? -4.882 13.725 -10.318 1.00 81.69 223 GLY A O 1
ATOM 1724 N N . PRO A 1 224 ? -5.604 13.380 -12.405 1.00 68.19 224 PRO A N 1
ATOM 1725 C CA . PRO A 1 224 ? -5.586 14.789 -12.825 1.00 68.19 224 PRO A CA 1
ATOM 1726 C C . PRO A 1 224 ? -6.315 15.777 -11.895 1.00 68.19 224 PRO A C 1
ATOM 1728 O O . PRO A 1 224 ? -6.055 16.976 -11.960 1.00 68.19 224 PRO A O 1
ATOM 1731 N N . SER A 1 225 ? -7.212 15.308 -11.021 1.00 59.78 225 SER A N 1
ATOM 1732 C CA . SER A 1 225 ? -7.937 16.151 -10.055 1.00 59.78 225 SER A CA 1
ATOM 1733 C C . SER A 1 225 ? -7.337 16.174 -8.642 1.00 59.78 225 SER A C 1
ATOM 1735 O O . SER A 1 225 ? -7.808 16.953 -7.811 1.00 59.78 225 SER A O 1
ATOM 1737 N N . ARG A 1 226 ? -6.344 15.329 -8.329 1.00 58.84 226 ARG A N 1
ATOM 1738 C CA . ARG A 1 226 ? -5.719 15.224 -6.999 1.00 58.84 226 ARG A CA 1
ATOM 1739 C C . ARG A 1 226 ? -4.238 14.873 -7.140 1.00 58.84 226 ARG A C 1
ATOM 1741 O O . ARG A 1 226 ? -3.893 13.742 -7.447 1.00 58.84 226 ARG A O 1
ATOM 1748 N N . GLY A 1 227 ? -3.371 15.856 -6.904 1.00 49.44 227 GLY A N 1
ATOM 1749 C CA . GLY A 1 227 ? -1.928 15.634 -6.822 1.00 49.44 227 GLY A CA 1
ATOM 1750 C C . GLY A 1 227 ? -1.472 15.194 -5.428 1.00 49.44 227 GLY A C 1
ATOM 1751 O O . GLY A 1 227 ? -2.203 15.345 -4.440 1.00 49.44 227 GLY A O 1
ATOM 1752 N N . ILE A 1 228 ? -0.224 14.723 -5.338 1.00 43.84 228 ILE A N 1
ATOM 1753 C CA . ILE A 1 228 ? 0.404 14.272 -4.084 1.00 43.84 228 ILE A CA 1
ATOM 1754 C C . ILE A 1 228 ? 0.213 15.325 -2.974 1.00 43.84 228 ILE A C 1
ATOM 1756 O O . ILE A 1 228 ? 0.609 16.487 -3.101 1.00 43.84 228 ILE A O 1
ATOM 1760 N N . GLY A 1 229 ? -0.417 14.914 -1.868 1.00 48.19 229 GLY A N 1
ATOM 1761 C CA . GLY A 1 229 ? -0.617 15.761 -0.686 1.00 48.19 229 GLY A CA 1
ATOM 1762 C C . GLY A 1 229 ? -1.545 16.969 -0.882 1.00 48.19 229 GLY A C 1
ATOM 1763 O O . GLY A 1 229 ? -1.538 17.860 -0.034 1.00 48.19 229 GLY A O 1
ATOM 1764 N N . GLY A 1 230 ? -2.333 17.011 -1.963 1.00 45.12 230 GLY A N 1
ATOM 1765 C CA . GLY A 1 230 ? -3.252 18.115 -2.259 1.00 45.12 230 GLY A CA 1
ATOM 1766 C C . GLY A 1 230 ? -2.614 19.301 -2.987 1.00 45.12 230 GLY A C 1
ATOM 1767 O O . GLY A 1 230 ? -3.201 20.380 -3.002 1.00 45.12 230 GLY A O 1
ATOM 1768 N N . THR A 1 231 ? -1.435 19.124 -3.590 1.00 43.50 231 THR A N 1
ATOM 1769 C CA . THR A 1 231 ? -0.757 20.181 -4.361 1.00 43.50 231 THR A CA 1
ATOM 1770 C C . THR A 1 231 ? -1.326 20.253 -5.788 1.00 43.50 231 THR A C 1
ATOM 1772 O O . THR A 1 231 ? -1.216 19.264 -6.523 1.00 43.50 231 THR A O 1
ATOM 1775 N N . PRO A 1 232 ? -1.911 21.385 -6.231 1.00 40.78 232 PRO A N 1
ATOM 1776 C CA . PRO A 1 232 ? -2.327 21.557 -7.623 1.00 40.78 232 PRO A CA 1
ATOM 1777 C C . PRO A 1 232 ? -1.122 21.444 -8.568 1.00 40.78 232 PRO A C 1
ATOM 1779 O O . PRO A 1 232 ? -0.089 22.061 -8.325 1.00 40.78 232 PRO A O 1
ATOM 1782 N N . GLY A 1 233 ? -1.253 20.654 -9.637 1.00 48.31 233 GLY A N 1
ATOM 1783 C CA . GLY A 1 233 ? -0.186 20.419 -10.622 1.00 48.31 233 GLY A CA 1
ATOM 1784 C C . GLY A 1 233 ? 0.684 19.176 -10.384 1.00 48.31 233 GLY A C 1
ATOM 1785 O O . GLY A 1 233 ? 1.435 18.806 -11.276 1.00 48.31 233 GLY A O 1
ATOM 1786 N N . ALA A 1 234 ? 0.551 18.484 -9.246 1.00 55.50 234 ALA A N 1
ATOM 1787 C CA . ALA A 1 234 ? 1.306 17.259 -8.933 1.00 55.50 234 ALA A CA 1
ATOM 1788 C C . ALA A 1 234 ? 0.573 15.955 -9.333 1.00 55.50 234 ALA A C 1
ATOM 1790 O O . ALA A 1 234 ? 0.635 14.963 -8.604 1.00 55.50 234 ALA A O 1
ATOM 1791 N N . ALA A 1 235 ? -0.177 15.980 -10.439 1.00 70.00 235 ALA A N 1
ATOM 1792 C CA . ALA A 1 235 ? -0.855 14.803 -10.985 1.00 70.00 235 ALA A CA 1
ATOM 1793 C C . ALA A 1 235 ? 0.098 13.981 -11.865 1.00 70.00 235 ALA A C 1
ATOM 1795 O O . ALA A 1 235 ? 0.911 14.543 -12.601 1.00 70.00 235 ALA A O 1
ATOM 1796 N N . MET A 1 236 ? -0.025 12.659 -11.811 1.00 77.88 236 MET A N 1
ATOM 1797 C CA . MET A 1 236 ? 0.799 11.727 -12.578 1.00 77.88 236 MET A CA 1
ATOM 1798 C C . MET A 1 236 ? 0.165 11.418 -13.944 1.00 77.88 236 MET A C 1
ATOM 1800 O O . MET A 1 236 ? -1.049 11.239 -14.068 1.00 77.88 236 MET A O 1
ATOM 1804 N N . LYS A 1 237 ? 0.986 11.398 -15.002 1.00 81.19 237 LYS A N 1
ATOM 1805 C CA . LYS A 1 237 ? 0.545 11.142 -16.386 1.00 81.19 237 LYS A CA 1
ATOM 1806 C C . LYS A 1 237 ? 0.189 9.657 -16.536 1.00 81.19 237 LYS A C 1
ATOM 1808 O O . LYS A 1 237 ? 0.810 8.819 -15.905 1.00 81.19 237 LYS A O 1
ATOM 1813 N N . GLY A 1 238 ? -0.802 9.296 -17.350 1.00 81.25 238 GLY A N 1
ATOM 1814 C CA . GLY A 1 238 ? -1.164 7.879 -17.559 1.00 81.25 238 GLY A CA 1
ATOM 1815 C C . GLY A 1 238 ? -1.894 7.188 -16.397 1.00 81.25 238 GLY A C 1
ATOM 1816 O O . GLY A 1 238 ? -2.458 6.114 -16.598 1.00 81.25 238 GLY A O 1
ATOM 1817 N N . VAL A 1 239 ? -1.976 7.810 -15.215 1.00 87.81 239 VAL A N 1
ATOM 1818 C CA . VAL A 1 239 ? -2.841 7.336 -14.129 1.00 87.81 239 VAL A CA 1
ATOM 1819 C C . VAL A 1 239 ? -4.297 7.596 -14.520 1.00 87.81 239 VAL A C 1
ATOM 1821 O O . VAL A 1 239 ? -4.772 8.734 -14.535 1.00 87.81 239 VAL A O 1
ATOM 1824 N N . THR A 1 240 ? -5.010 6.525 -14.856 1.00 91.00 240 THR A N 1
ATOM 1825 C CA . THR A 1 240 ? -6.399 6.531 -15.346 1.00 91.00 240 THR A CA 1
ATOM 1826 C C . THR A 1 240 ? -7.318 5.743 -14.401 1.00 91.00 240 THR A C 1
ATOM 1828 O O . THR A 1 240 ? -6.817 4.965 -13.585 1.00 91.00 240 THR A O 1
ATOM 1831 N N . PRO A 1 241 ? -8.655 5.921 -14.449 1.00 92.25 241 PRO A N 1
ATOM 1832 C CA . PRO A 1 241 ? -9.571 5.195 -13.568 1.00 92.25 241 PRO A CA 1
ATOM 1833 C C . PRO A 1 241 ? -9.383 3.674 -13.666 1.00 92.25 241 PRO A C 1
ATOM 1835 O O . PRO A 1 241 ? -9.475 3.112 -14.753 1.00 92.25 241 PRO A O 1
ATOM 1838 N N . GLY A 1 242 ? -9.143 3.010 -12.531 1.00 93.00 242 GLY A N 1
ATOM 1839 C CA . GLY A 1 242 ? -8.775 1.586 -12.483 1.00 93.00 242 GLY A CA 1
ATOM 1840 C C . GLY A 1 242 ? -7.264 1.316 -12.411 1.00 93.00 242 GLY A C 1
ATOM 1841 O O . GLY A 1 242 ? -6.865 0.156 -12.309 1.00 93.00 242 GLY A O 1
ATOM 1842 N N . THR A 1 243 ? -6.428 2.359 -12.407 1.00 95.19 243 THR A N 1
ATOM 1843 C CA . THR A 1 243 ? -5.016 2.247 -12.010 1.00 95.19 243 THR A CA 1
ATOM 1844 C C . THR A 1 243 ? -4.933 2.104 -10.490 1.00 95.19 243 THR A C 1
ATOM 1846 O O . THR A 1 243 ? -5.428 2.965 -9.760 1.00 95.19 243 THR A O 1
ATOM 1849 N N . TYR A 1 244 ? -4.283 1.045 -10.019 1.00 96.44 244 TYR A N 1
ATOM 1850 C CA . TYR A 1 244 ? -4.039 0.768 -8.606 1.00 96.44 244 TYR A CA 1
ATOM 1851 C C . TYR A 1 244 ? -2.543 0.639 -8.344 1.00 96.44 244 TYR A C 1
ATOM 1853 O O . TYR A 1 244 ? -1.809 0.047 -9.140 1.00 96.44 244 TYR A O 1
ATOM 1861 N N . HIS A 1 245 ? -2.104 1.168 -7.204 1.00 96.75 245 HIS A N 1
ATOM 1862 C CA . HIS A 1 245 ? -0.759 0.954 -6.683 1.00 96.75 245 HIS A CA 1
ATOM 1863 C C . HIS A 1 245 ? -0.777 -0.135 -5.613 1.00 96.75 245 HIS A C 1
ATOM 1865 O O . HIS A 1 245 ? -1.655 -0.157 -4.750 1.00 96.75 245 HIS A O 1
ATOM 1871 N N . TYR A 1 246 ? 0.215 -1.018 -5.673 1.00 98.44 246 TYR A N 1
ATOM 1872 C CA . TYR A 1 246 ? 0.411 -2.148 -4.772 1.00 98.44 246 TYR A CA 1
ATOM 1873 C C . TYR A 1 246 ? 1.733 -1.935 -4.041 1.00 98.44 246 TYR A C 1
ATOM 1875 O O . TYR A 1 246 ? 2.774 -1.741 -4.675 1.00 98.44 246 TYR A O 1
ATOM 1883 N N . ILE A 1 247 ? 1.677 -1.921 -2.713 1.00 98.38 247 ILE A N 1
ATOM 1884 C CA . ILE A 1 247 ? 2.766 -1.483 -1.837 1.00 98.38 247 ILE A CA 1
ATOM 1885 C C . ILE A 1 247 ? 3.003 -2.567 -0.764 1.00 98.38 247 ILE A C 1
ATOM 1887 O O . ILE A 1 247 ? 2.458 -2.457 0.337 1.00 98.38 247 ILE A O 1
ATOM 1891 N N . PRO A 1 248 ? 3.716 -3.667 -1.085 1.00 98.44 248 PRO A N 1
ATOM 1892 C CA . PRO A 1 248 ? 4.071 -4.716 -0.122 1.00 98.44 248 PRO A CA 1
ATOM 1893 C C . PRO A 1 248 ? 5.105 -4.215 0.888 1.00 98.44 248 PRO A C 1
ATOM 1895 O O . PRO A 1 248 ? 6.014 -3.459 0.537 1.00 98.44 248 PRO A O 1
ATOM 1898 N N . PHE A 1 249 ? 4.995 -4.627 2.147 1.00 98.12 249 PHE A N 1
ATOM 1899 C CA . PHE A 1 249 ? 5.914 -4.158 3.188 1.00 98.12 249 PHE A CA 1
ATOM 1900 C C . PHE A 1 249 ? 7.262 -4.898 3.178 1.00 98.12 249 PHE A C 1
ATOM 1902 O O . PHE A 1 249 ? 8.285 -4.273 3.454 1.00 98.12 249 PHE A O 1
ATOM 1909 N N . GLU A 1 250 ? 7.299 -6.160 2.745 1.00 97.50 250 GLU A N 1
ATOM 1910 C CA . GLU A 1 250 ? 8.487 -7.022 2.785 1.00 97.50 250 GLU A CA 1
ATOM 1911 C C . GLU A 1 250 ? 8.958 -7.505 1.391 1.00 97.50 250 GLU A C 1
ATOM 1913 O O . GLU A 1 250 ? 8.140 -7.854 0.534 1.00 97.50 250 GLU A O 1
ATOM 1918 N N . PRO A 1 251 ? 10.280 -7.575 1.113 1.00 96.56 251 PRO A N 1
ATOM 1919 C CA . PRO A 1 251 ? 10.806 -7.979 -0.199 1.00 96.56 251 PRO A CA 1
ATOM 1920 C C . PRO A 1 251 ? 10.445 -9.397 -0.665 1.00 96.56 251 PRO A C 1
ATOM 1922 O O . PRO A 1 251 ? 10.291 -9.629 -1.863 1.00 96.56 251 PRO A O 1
ATOM 1925 N N . ASN A 1 252 ? 10.300 -10.351 0.258 1.00 95.62 252 ASN A N 1
ATOM 1926 C CA . ASN A 1 252 ? 9.947 -11.750 -0.034 1.00 95.62 252 ASN A CA 1
ATOM 1927 C C . ASN A 1 252 ? 8.520 -11.926 -0.593 1.00 95.62 252 ASN A C 1
ATOM 1929 O O . ASN A 1 252 ? 8.203 -12.966 -1.181 1.00 95.62 252 ASN A O 1
ATOM 1933 N N . GLN A 1 253 ? 7.673 -10.902 -0.454 1.00 97.94 253 GLN A N 1
ATOM 1934 C CA . GLN A 1 253 ? 6.354 -10.834 -1.074 1.00 97.94 253 GLN A CA 1
ATOM 1935 C C . GLN A 1 253 ? 6.420 -10.650 -2.593 1.00 97.94 253 GLN A C 1
ATOM 1937 O O . GLN A 1 253 ? 5.383 -10.744 -3.240 1.00 97.94 253 GLN A O 1
ATOM 1942 N N . ILE A 1 254 ? 7.587 -10.373 -3.184 1.00 97.25 254 ILE A N 1
ATOM 1943 C CA . ILE A 1 254 ? 7.713 -10.011 -4.599 1.00 97.25 254 ILE A CA 1
ATOM 1944 C C . ILE A 1 254 ? 8.551 -11.051 -5.343 1.00 97.25 254 ILE A C 1
ATOM 1946 O O . ILE A 1 254 ? 9.701 -11.317 -4.990 1.00 97.25 254 ILE A O 1
ATOM 1950 N N . LYS A 1 255 ? 8.007 -11.602 -6.430 1.00 95.25 255 LYS A N 1
ATOM 1951 C CA . LYS A 1 255 ? 8.718 -12.530 -7.324 1.00 95.25 255 LYS A CA 1
ATOM 1952 C C . LYS A 1 255 ? 8.461 -12.139 -8.776 1.00 95.25 255 LYS A C 1
ATOM 1954 O O . LYS A 1 255 ? 7.351 -11.758 -9.135 1.00 95.25 255 LYS A O 1
ATOM 1959 N N . SER A 1 256 ? 9.483 -12.214 -9.625 1.00 93.38 256 SER A N 1
ATOM 1960 C CA . SER A 1 256 ? 9.350 -11.877 -11.045 1.00 93.38 256 SER A CA 1
ATOM 1961 C C . SER A 1 256 ? 8.373 -12.817 -11.752 1.00 93.38 256 SER A C 1
ATOM 1963 O O . SER A 1 256 ? 8.332 -14.012 -11.458 1.00 93.38 256 SER A O 1
ATOM 1965 N N . LYS A 1 257 ? 7.670 -12.313 -12.773 1.00 91.44 257 LYS A N 1
ATOM 1966 C CA . LYS A 1 257 ? 6.915 -13.151 -13.716 1.00 91.44 257 LYS A CA 1
ATOM 1967 C C . LYS A 1 257 ? 7.802 -14.197 -14.415 1.00 91.44 257 LYS A C 1
ATOM 1969 O O . LYS A 1 257 ? 7.298 -15.192 -14.917 1.00 91.44 257 LYS A O 1
ATOM 1974 N N . PHE A 1 258 ? 9.120 -13.995 -14.433 1.00 88.88 258 PHE A N 1
ATOM 1975 C CA . PHE A 1 258 ? 10.104 -14.899 -15.033 1.00 88.88 258 PHE A CA 1
ATOM 1976 C C . PHE A 1 258 ? 10.846 -15.780 -14.008 1.00 88.88 258 PHE A C 1
ATOM 1978 O O . PHE A 1 258 ? 11.869 -16.371 -14.358 1.00 88.88 258 PHE A O 1
ATOM 1985 N N . ASN A 1 259 ? 10.382 -15.854 -12.751 1.00 87.69 259 ASN A N 1
ATOM 1986 C CA . ASN A 1 259 ? 11.017 -16.646 -11.690 1.00 87.69 259 ASN A CA 1
ATOM 1987 C C . ASN A 1 259 ? 11.217 -18.120 -12.104 1.00 87.69 259 ASN A C 1
ATOM 1989 O O . ASN A 1 259 ? 10.356 -18.721 -12.742 1.00 87.69 259 ASN A O 1
ATOM 1993 N N . ARG A 1 260 ? 12.369 -18.705 -11.749 1.00 80.25 260 ARG A N 1
ATOM 1994 C CA . ARG A 1 260 ? 12.714 -20.111 -12.052 1.00 80.25 260 ARG A CA 1
ATOM 1995 C C . ARG A 1 260 ? 13.118 -20.916 -10.813 1.00 80.25 260 ARG A C 1
ATOM 1997 O O . ARG A 1 260 ? 13.629 -22.024 -10.946 1.00 80.25 260 ARG A O 1
ATOM 2004 N N . GLY A 1 261 ? 12.951 -20.340 -9.625 1.00 72.88 261 GLY A N 1
ATOM 2005 C CA . GLY A 1 261 ? 13.173 -20.995 -8.341 1.00 72.88 261 GLY A CA 1
ATOM 2006 C C . GLY A 1 261 ? 11.901 -21.636 -7.788 1.00 72.88 261 GLY A C 1
ATOM 2007 O O . GLY A 1 261 ? 10.845 -21.638 -8.412 1.00 72.88 261 GLY A O 1
ATOM 2008 N N . THR A 1 262 ? 11.989 -22.145 -6.565 1.00 77.19 262 THR A N 1
ATOM 2009 C CA . THR A 1 262 ? 10.903 -22.836 -5.854 1.00 77.19 262 THR A CA 1
ATOM 2010 C C . THR A 1 262 ? 9.898 -21.876 -5.207 1.00 77.19 262 THR A C 1
ATOM 2012 O O . THR A 1 262 ? 9.268 -22.239 -4.218 1.00 77.19 262 THR A O 1
ATOM 2015 N N . TRP A 1 263 ? 9.806 -20.631 -5.694 1.00 90.06 263 TRP A N 1
ATOM 2016 C CA . TRP A 1 263 ? 8.982 -19.559 -5.117 1.00 90.06 263 TRP A CA 1
ATOM 2017 C C . TRP A 1 263 ? 9.158 -19.373 -3.597 1.00 90.06 263 TRP A C 1
ATOM 2019 O O . TRP A 1 263 ? 8.218 -19.036 -2.893 1.00 90.06 263 TRP A O 1
ATOM 2029 N N . ASP A 1 264 ? 10.366 -19.584 -3.067 1.00 89.19 264 ASP A N 1
ATOM 2030 C CA . ASP A 1 264 ? 10.600 -19.598 -1.616 1.00 89.19 264 ASP A CA 1
ATOM 2031 C C . ASP A 1 264 ? 10.131 -18.292 -0.924 1.00 89.19 264 ASP A C 1
ATOM 2033 O O . ASP A 1 264 ? 10.655 -17.221 -1.256 1.00 89.19 264 ASP A O 1
ATOM 2037 N N . PRO A 1 265 ? 9.184 -18.353 0.040 1.00 89.75 265 PRO A N 1
ATOM 2038 C CA . PRO A 1 265 ? 8.708 -17.194 0.795 1.00 89.75 265 PRO A CA 1
ATOM 2039 C C . PRO A 1 265 ? 9.723 -16.656 1.815 1.00 89.75 265 PRO A C 1
ATOM 2041 O O . PRO A 1 265 ? 9.451 -15.632 2.435 1.00 89.75 265 PRO A O 1
ATOM 2044 N N . THR A 1 266 ? 10.865 -17.310 2.031 1.00 90.94 266 THR A N 1
ATOM 2045 C CA . THR A 1 266 ? 11.942 -16.816 2.910 1.00 90.94 266 THR A CA 1
ATOM 2046 C C . THR A 1 266 ? 13.077 -16.125 2.147 1.00 90.94 266 THR A C 1
ATOM 2048 O O . THR A 1 266 ? 13.829 -15.348 2.734 1.00 90.94 266 THR A O 1
ATOM 2051 N N . ASP A 1 267 ? 13.165 -16.329 0.830 1.00 91.12 267 ASP A N 1
ATOM 2052 C CA . ASP A 1 267 ? 14.183 -15.728 -0.033 1.00 91.12 267 ASP A CA 1
ATOM 2053 C C . ASP A 1 267 ? 13.676 -14.406 -0.649 1.00 91.12 267 ASP A C 1
ATOM 2055 O O . ASP A 1 267 ? 12.679 -14.413 -1.377 1.00 91.12 267 ASP A O 1
ATOM 2059 N N . PRO A 1 268 ? 14.337 -13.254 -0.438 1.00 92.88 268 PRO A N 1
ATOM 2060 C CA . PRO A 1 268 ? 13.943 -11.994 -1.066 1.00 92.88 268 PRO A CA 1
ATOM 2061 C C . PRO A 1 268 ? 14.328 -11.905 -2.556 1.00 92.88 268 PRO A C 1
ATOM 2063 O O . PRO A 1 268 ? 14.021 -10.903 -3.204 1.00 92.88 268 PRO A O 1
ATOM 2066 N N . ARG A 1 269 ? 15.016 -12.910 -3.122 1.00 91.38 269 ARG A N 1
ATOM 2067 C CA . ARG A 1 269 ? 15.394 -12.916 -4.540 1.00 91.38 269 ARG A CA 1
ATOM 2068 C C . ARG A 1 269 ? 14.181 -13.092 -5.445 1.00 91.38 269 ARG A C 1
ATOM 2070 O O . ARG A 1 269 ? 13.401 -14.038 -5.316 1.00 91.38 269 ARG A O 1
ATOM 2077 N N . ILE A 1 270 ? 14.086 -12.223 -6.445 1.00 89.88 270 ILE A N 1
ATOM 2078 C CA . ILE A 1 270 ? 12.948 -12.154 -7.368 1.00 89.88 270 ILE A CA 1
ATOM 2079 C C . ILE A 1 270 ? 12.921 -13.315 -8.372 1.00 89.88 270 ILE A C 1
ATOM 2081 O O . ILE A 1 270 ? 11.849 -13.629 -8.886 1.00 89.88 270 ILE A O 1
ATOM 2085 N N . MET A 1 271 ? 14.066 -13.964 -8.637 1.00 82.88 271 MET A N 1
ATOM 2086 C CA . MET A 1 271 ? 14.211 -15.061 -9.614 1.00 82.88 271 MET A CA 1
ATOM 2087 C C . MET A 1 271 ? 14.433 -16.459 -9.001 1.00 82.88 271 MET A C 1
ATOM 2089 O O . MET A 1 271 ? 14.245 -17.444 -9.716 1.00 82.88 271 MET A O 1
ATOM 2093 N N . TYR A 1 272 ? 14.849 -16.561 -7.728 1.00 73.81 272 TYR A N 1
ATOM 2094 C CA . TYR A 1 272 ? 15.449 -17.776 -7.142 1.00 73.81 272 TYR A CA 1
ATOM 2095 C C . TYR A 1 272 ? 15.056 -18.038 -5.667 1.00 73.81 272 TYR A C 1
ATOM 2097 O O . TYR A 1 272 ? 14.390 -17.223 -5.033 1.00 73.81 272 TYR A O 1
ATOM 2105 N N . GLY A 1 273 ? 15.494 -19.207 -5.176 1.00 51.59 273 GLY A N 1
ATOM 2106 C CA . GLY A 1 273 ? 15.298 -19.820 -3.847 1.00 51.59 273 GLY A CA 1
ATOM 2107 C C . GLY A 1 273 ? 14.922 -21.298 -4.050 1.00 51.59 273 GLY A C 1
ATOM 2108 O O . GLY A 1 273 ? 14.265 -21.580 -5.044 1.00 51.59 273 GLY A O 1
ATOM 2109 N N . ILE A 1 274 ? 15.339 -22.314 -3.289 1.00 45.97 274 ILE A N 1
ATOM 2110 C CA . ILE A 1 274 ? 16.486 -22.496 -2.368 1.00 45.97 274 ILE A CA 1
ATOM 2111 C C . ILE A 1 274 ? 17.533 -23.375 -3.100 1.00 45.97 274 ILE A C 1
ATOM 2113 O O . ILE A 1 274 ? 17.163 -24.228 -3.896 1.00 45.97 274 ILE A O 1
ATOM 2117 N N . GLY A 1 275 ? 18.854 -23.285 -2.908 1.00 38.19 275 GLY A N 1
ATOM 2118 C CA . GLY A 1 275 ? 19.637 -22.367 -2.063 1.00 38.19 275 GLY A CA 1
ATOM 2119 C C . GLY A 1 275 ? 21.136 -22.721 -1.911 1.00 38.19 275 GLY A C 1
ATOM 2120 O O . GLY A 1 275 ? 21.818 -22.104 -1.103 1.00 38.19 275 GLY A O 1
ATOM 2121 N N . GLY A 1 276 ? 21.667 -23.686 -2.673 1.00 39.16 276 GLY A N 1
ATOM 2122 C CA . GLY A 1 276 ? 23.046 -24.184 -2.595 1.00 39.16 276 GLY A CA 1
ATOM 2123 C C . GLY A 1 276 ? 23.275 -25.326 -3.597 1.00 39.16 276 GLY A C 1
ATOM 2124 O O . GLY A 1 276 ? 22.510 -26.280 -3.606 1.00 39.16 276 GLY A O 1
ATOM 2125 N N . ALA A 1 277 ? 24.313 -25.219 -4.433 1.00 37.38 277 ALA A N 1
ATOM 2126 C CA . ALA A 1 277 ? 24.777 -26.257 -5.369 1.00 37.38 277 ALA A CA 1
ATOM 2127 C C . ALA A 1 277 ? 23.763 -26.815 -6.405 1.00 37.38 277 ALA A C 1
ATOM 2129 O O . ALA A 1 277 ? 23.536 -28.019 -6.488 1.00 37.38 277 ALA A O 1
ATOM 2130 N N . ALA A 1 278 ? 23.285 -25.959 -7.311 1.00 32.78 278 ALA A N 1
ATOM 2131 C CA . ALA A 1 278 ? 23.037 -26.367 -8.698 1.00 32.78 278 ALA A CA 1
ATOM 2132 C C . ALA A 1 278 ? 23.945 -25.510 -9.586 1.00 32.78 278 ALA A C 1
ATOM 2134 O O . ALA A 1 278 ? 23.847 -24.282 -9.568 1.00 32.78 278 ALA A O 1
ATOM 2135 N N . ALA A 1 279 ? 24.904 -26.140 -10.264 1.00 31.11 279 ALA A N 1
ATOM 2136 C CA . ALA A 1 279 ? 25.946 -25.419 -10.980 1.00 31.11 279 ALA A CA 1
ATOM 2137 C C . ALA A 1 279 ? 25.353 -24.558 -12.106 1.00 31.11 279 ALA A C 1
ATOM 2139 O O . ALA A 1 279 ? 24.549 -25.033 -12.910 1.00 31.11 279 ALA A O 1
ATOM 2140 N N . LEU A 1 280 ? 25.834 -23.315 -12.214 1.00 31.20 280 LEU A N 1
ATOM 2141 C CA . LEU A 1 280 ? 25.881 -22.647 -13.511 1.00 31.20 280 LEU A CA 1
ATOM 2142 C C . LEU A 1 280 ? 26.545 -23.622 -14.499 1.00 31.20 280 LEU A C 1
ATOM 2144 O O . LEU A 1 280 ? 27.585 -24.185 -14.141 1.00 31.20 280 LEU A O 1
ATOM 2148 N N . PRO A 1 281 ? 26.034 -23.799 -15.731 1.00 30.72 281 PRO A N 1
ATOM 2149 C CA . PRO A 1 281 ? 26.890 -24.274 -16.799 1.00 30.72 281 PRO A CA 1
ATOM 2150 C C . PRO A 1 281 ? 27.962 -23.200 -16.974 1.00 30.72 281 PRO A C 1
ATOM 2152 O O . PRO A 1 281 ? 27.726 -22.148 -17.572 1.00 30.72 281 PRO A O 1
ATOM 2155 N N . THR A 1 282 ? 29.127 -23.427 -16.372 1.00 30.52 282 THR A N 1
ATOM 2156 C CA . THR A 1 282 ? 30.307 -22.624 -16.639 1.00 30.52 282 THR A CA 1
ATOM 2157 C C . THR A 1 282 ? 30.527 -22.667 -18.142 1.00 30.52 282 THR A C 1
ATOM 2159 O O . THR A 1 282 ? 30.635 -23.740 -18.736 1.00 30.52 282 THR A O 1
ATOM 2162 N N . ALA A 1 283 ? 30.583 -21.493 -18.770 1.00 37.75 283 ALA A N 1
ATOM 2163 C CA . ALA A 1 283 ? 31.138 -21.367 -20.105 1.00 37.75 283 ALA A CA 1
ATOM 2164 C C . ALA A 1 283 ? 32.635 -21.690 -19.990 1.00 37.75 283 ALA A C 1
ATOM 2166 O O . ALA A 1 283 ? 33.465 -20.811 -19.763 1.00 37.75 283 ALA A O 1
ATOM 2167 N N . GLY A 1 284 ? 32.946 -22.986 -20.025 1.00 27.98 284 GLY A N 1
ATOM 2168 C CA . GLY A 1 284 ? 34.283 -23.529 -19.868 1.00 27.98 284 GLY A CA 1
ATOM 2169 C C . GLY A 1 284 ? 35.130 -23.189 -21.079 1.00 27.98 284 GLY A C 1
ATOM 2170 O O . GLY A 1 284 ? 35.226 -23.977 -22.013 1.00 27.98 284 GLY A O 1
ATOM 2171 N N . ALA A 1 285 ? 35.761 -22.020 -21.049 1.00 34.19 285 ALA A N 1
ATOM 2172 C CA . ALA A 1 285 ? 36.899 -21.725 -21.899 1.00 34.19 285 ALA A CA 1
ATOM 2173 C C . ALA A 1 285 ? 38.143 -22.434 -21.335 1.00 34.19 285 ALA A C 1
ATOM 2175 O O . ALA A 1 285 ? 38.906 -21.857 -20.565 1.00 34.19 285 ALA A O 1
ATOM 2176 N N . LEU A 1 286 ? 38.326 -23.692 -21.730 1.00 30.98 286 LEU A N 1
ATOM 2177 C CA . LEU A 1 286 ? 39.620 -24.369 -21.840 1.00 30.98 286 LEU A CA 1
ATOM 2178 C C . LEU A 1 286 ? 39.587 -25.004 -23.236 1.00 30.98 286 LEU A C 1
ATOM 2180 O O . LEU A 1 286 ? 38.721 -25.827 -23.503 1.00 30.98 286 LEU A O 1
ATOM 2184 N N . MET A 1 287 ? 40.212 -24.356 -24.218 1.00 28.58 287 MET A N 1
ATOM 2185 C CA . MET A 1 287 ? 41.623 -24.523 -24.603 1.00 28.58 287 MET A CA 1
AT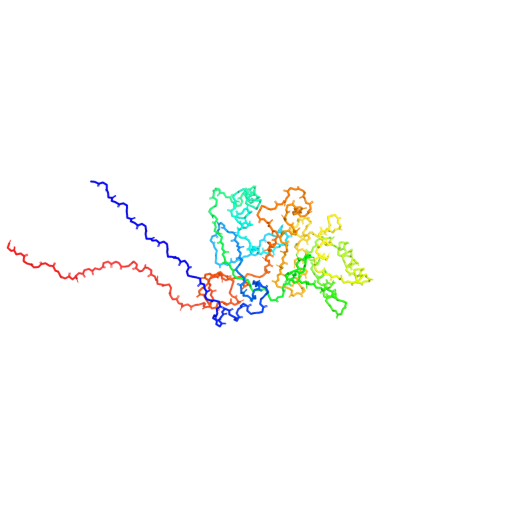OM 2186 C C . MET A 1 287 ? 41.857 -25.800 -25.419 1.00 28.58 287 MET A C 1
ATOM 2188 O O . MET A 1 287 ? 41.190 -26.808 -25.221 1.00 28.58 287 MET A O 1
ATOM 2192 N N . ALA A 1 288 ? 42.771 -25.675 -26.382 1.00 31.86 288 ALA A N 1
ATOM 2193 C CA . ALA A 1 288 ? 43.249 -26.737 -27.262 1.00 31.86 288 ALA A CA 1
ATOM 2194 C C . ALA A 1 288 ? 43.844 -27.905 -26.425 1.00 31.86 288 ALA A C 1
ATOM 2196 O O . ALA A 1 288 ? 44.127 -27.729 -25.240 1.00 31.86 288 ALA A O 1
ATOM 2197 N N . ASP A 1 289 ? 43.924 -29.139 -26.922 1.00 29.25 289 ASP A N 1
ATOM 2198 C CA . ASP A 1 289 ? 44.741 -29.502 -28.085 1.00 29.25 289 ASP A CA 1
ATOM 2199 C C . ASP A 1 289 ? 44.194 -30.693 -28.900 1.00 29.25 289 ASP A C 1
ATOM 2201 O O . ASP A 1 289 ? 43.575 -31.606 -28.359 1.00 29.25 289 ASP A O 1
ATOM 2205 N N . ASP A 1 290 ? 44.504 -30.622 -30.198 1.00 32.06 290 ASP A N 1
ATOM 2206 C CA . ASP A 1 290 ? 44.918 -31.676 -31.137 1.00 32.06 290 ASP A CA 1
ATOM 2207 C C . ASP A 1 290 ? 44.054 -32.903 -31.514 1.00 32.06 290 ASP A C 1
ATOM 2209 O O . ASP A 1 290 ? 43.292 -33.489 -30.751 1.00 32.06 290 ASP A O 1
ATOM 2213 N N . ASP A 1 291 ? 44.298 -33.284 -32.775 1.00 32.94 291 ASP A N 1
ATOM 2214 C CA . ASP A 1 291 ? 44.072 -34.566 -33.445 1.00 32.94 291 ASP A CA 1
ATOM 2215 C C . ASP A 1 291 ? 42.636 -35.112 -33.565 1.00 32.94 291 ASP A C 1
ATOM 2217 O O . ASP A 1 291 ? 42.190 -35.959 -32.793 1.00 32.94 291 ASP A O 1
ATOM 2221 N N . ASP A 1 292 ? 41.999 -34.806 -34.707 1.00 35.00 292 ASP A N 1
ATOM 2222 C CA . ASP A 1 292 ? 41.533 -35.921 -35.540 1.00 35.00 292 ASP A CA 1
ATOM 2223 C C . ASP A 1 292 ? 41.741 -35.689 -37.050 1.00 35.00 292 ASP A C 1
ATOM 2225 O O . ASP A 1 292 ? 41.545 -34.610 -37.615 1.00 35.00 292 ASP A O 1
ATOM 2229 N N . ASP A 1 293 ? 42.188 -36.773 -37.658 1.00 34.22 293 ASP A N 1
ATOM 2230 C CA . ASP A 1 293 ? 42.730 -37.006 -38.989 1.00 34.22 293 ASP A CA 1
ATOM 2231 C C . ASP A 1 293 ? 41.727 -36.690 -40.121 1.00 34.22 293 ASP A C 1
ATOM 2233 O O . ASP A 1 293 ? 40.593 -37.159 -40.078 1.00 34.22 293 ASP A O 1
ATOM 2237 N N . LEU A 1 294 ? 42.145 -35.959 -41.172 1.00 31.59 294 LEU A N 1
ATOM 2238 C CA . LEU A 1 294 ? 41.641 -36.116 -42.556 1.00 31.59 294 LEU A CA 1
ATOM 2239 C C . LEU A 1 294 ? 42.369 -35.196 -43.562 1.00 31.59 294 LEU A C 1
ATOM 2241 O O . LEU A 1 294 ? 41.917 -34.090 -43.850 1.00 31.59 294 LEU A O 1
ATOM 2245 N N . LEU A 1 295 ? 43.443 -35.699 -44.188 1.00 34.25 295 LEU A N 1
ATOM 2246 C CA . LEU A 1 295 ? 43.661 -35.586 -45.647 1.00 34.25 295 LEU A CA 1
ATOM 2247 C C . LEU A 1 295 ? 44.848 -36.453 -46.112 1.00 34.25 295 LEU A C 1
ATOM 2249 O O . LEU A 1 295 ? 46.014 -36.074 -46.034 1.00 34.25 295 LEU A O 1
ATOM 2253 N N . LYS A 1 296 ? 44.527 -37.630 -46.661 1.00 36.75 296 LYS A N 1
ATOM 2254 C CA . LYS A 1 296 ? 45.439 -38.441 -47.488 1.00 36.75 296 LYS A CA 1
ATOM 2255 C C . LYS A 1 296 ? 45.245 -38.095 -48.970 1.00 36.75 296 LYS A C 1
ATOM 2257 O O . LYS A 1 296 ? 44.148 -37.703 -49.356 1.00 36.75 296 LYS A O 1
ATOM 2262 N N . SER A 1 297 ? 46.260 -38.415 -49.787 1.00 33.28 297 SER A N 1
ATOM 2263 C CA . SER A 1 297 ? 46.313 -38.281 -51.263 1.00 33.28 297 SER A CA 1
ATOM 2264 C C . SER A 1 297 ? 46.657 -36.863 -51.760 1.00 33.28 297 SER A C 1
ATOM 2266 O O . SER A 1 297 ? 46.012 -35.907 -51.356 1.00 33.28 297 SER A O 1
ATOM 2268 N N . SER A 1 298 ? 47.620 -36.646 -52.667 1.00 36.56 298 SER A N 1
ATOM 2269 C CA . SER A 1 298 ? 48.571 -37.565 -53.335 1.00 36.56 298 SER A CA 1
ATOM 2270 C C . SER A 1 298 ? 49.655 -36.791 -54.096 1.00 36.56 298 SER A C 1
ATOM 2272 O O . SER A 1 298 ? 49.309 -35.787 -54.708 1.00 36.56 298 SER A O 1
ATOM 2274 N N . MET A 1 299 ? 50.853 -37.397 -54.186 1.00 36.94 299 MET A N 1
ATOM 2275 C CA . MET A 1 299 ? 51.968 -37.114 -55.122 1.00 36.94 299 MET A CA 1
ATOM 2276 C C . MET A 1 299 ? 52.634 -35.735 -55.038 1.00 36.94 299 MET A C 1
ATOM 2278 O O . MET A 1 299 ? 52.054 -34.748 -55.528 1.00 36.94 299 MET A O 1
#